Protein AF-A0A4R2KTP8-F1 (afdb_monomer_lite)

pLDDT: mean 86.49, std 17.27, range [37.34, 98.75]

InterPro domains:
  IPR011990 Tetratricopeptide-like helical domain superfamily [G3DSA:1.25.40.10] (134-251)
  IPR011990 Tetratricopeptide-like helical domain superfamily [SSF48452] (137-232)

Foldseek 3Di:
DLVLQPQDDDPVVPVVPQDDQPDDPPSVVVVCVVLVVSLFQKAKFDLDVVRQVLLLVVQFKKWAWFFLDDPVDTDIAIWIFNHADPVQCWTWIDGDPPRTDTGHVVSVSVRRVVSVSIMITGHNLQADRPRDDLVSQLVSLCVCVVVVNLVSSLNNLVSSCVVPVLDLVSLCSNLVSCVVVVVLVSNLVSLVSSCVNPNELVSLQSNLVSCVVVVVLVSSVVSLVVSCPGPCNVVCVVSSVVSVVSSVVSVVVDDDDDDDPDDPPPDDPDD

Structure (mmCIF, N/CA/C/O backbone):
data_AF-A0A4R2KTP8-F1
#
_entry.id   AF-A0A4R2KTP8-F1
#
loop_
_atom_site.group_PDB
_atom_site.id
_atom_site.type_symbol
_atom_site.label_atom_id
_atom_site.label_alt_id
_atom_site.label_comp_id
_atom_site.label_asym_id
_atom_site.label_entity_id
_atom_site.label_seq_id
_atom_site.pdbx_PDB_ins_code
_atom_site.Cartn_x
_atom_site.Cartn_y
_atom_site.Cartn_z
_atom_site.occupancy
_atom_site.B_iso_or_equiv
_atom_site.auth_seq_id
_atom_site.auth_comp_id
_atom_site.auth_asym_id
_atom_site.auth_atom_id
_atom_site.pdbx_PDB_model_num
ATOM 1 N N . MET A 1 1 ? -13.267 -9.561 11.078 1.00 80.00 1 MET A N 1
ATOM 2 C CA . MET A 1 1 ? -12.337 -8.796 10.219 1.00 80.00 1 MET A CA 1
ATOM 3 C C . MET A 1 1 ? -11.996 -9.534 8.946 1.00 80.00 1 MET A C 1
ATOM 5 O O . MET A 1 1 ? -12.406 -9.046 7.914 1.00 80.00 1 MET A O 1
ATOM 9 N N . LEU A 1 2 ? -11.354 -10.707 8.998 1.00 77.69 2 LEU A N 1
ATOM 10 C CA . LEU A 1 2 ? -11.031 -11.483 7.788 1.00 77.69 2 LEU A CA 1
ATOM 11 C C . LEU A 1 2 ? -12.272 -11.824 6.941 1.00 77.69 2 LEU A C 1
ATOM 13 O O . LEU A 1 2 ? -12.302 -11.525 5.756 1.00 77.69 2 LEU A O 1
ATOM 17 N N . VAL A 1 3 ? -13.346 -12.321 7.569 1.00 77.25 3 VAL A N 1
ATOM 18 C CA . VAL A 1 3 ? -14.634 -12.549 6.879 1.00 77.25 3 VAL A CA 1
ATOM 19 C C . VAL A 1 3 ? -15.208 -11.260 6.285 1.00 77.25 3 VAL A C 1
ATOM 21 O O . VAL A 1 3 ? -15.679 -11.250 5.156 1.00 77.25 3 VAL A O 1
ATOM 24 N N . ALA A 1 4 ? -15.123 -10.147 7.019 1.00 70.19 4 ALA A N 1
ATOM 25 C CA . ALA A 1 4 ? -15.617 -8.852 6.547 1.00 70.19 4 ALA A CA 1
ATOM 26 C C . ALA A 1 4 ? -14.788 -8.290 5.379 1.00 70.19 4 ALA A C 1
ATOM 28 O O . ALA A 1 4 ? -15.317 -7.542 4.569 1.00 70.19 4 ALA A O 1
ATOM 29 N N . SER A 1 5 ? -13.516 -8.679 5.259 1.00 74.31 5 SER A N 1
ATOM 30 C CA . SER A 1 5 ? -12.675 -8.367 4.104 1.00 74.31 5 SER A CA 1
ATOM 31 C C . SER A 1 5 ? -12.715 -9.452 3.023 1.00 74.31 5 SER A C 1
ATOM 33 O O . SER A 1 5 ? -11.846 -9.482 2.153 1.00 74.31 5 SER A O 1
ATOM 35 N N . GLY A 1 6 ? -13.704 -10.351 3.057 1.00 71.69 6 GLY A N 1
ATOM 36 C CA . GLY A 1 6 ? -13.955 -11.344 2.011 1.00 71.69 6 GLY A CA 1
ATOM 37 C C . GLY A 1 6 ? -13.053 -12.579 2.053 1.00 71.69 6 GLY A C 1
ATOM 38 O O . GLY A 1 6 ? -12.877 -13.220 1.023 1.00 71.69 6 GLY A O 1
ATOM 39 N N . VAL A 1 7 ? -12.429 -12.896 3.193 1.00 79.62 7 VAL A N 1
ATOM 40 C CA . VAL A 1 7 ? -11.728 -14.178 3.390 1.00 79.62 7 VAL A CA 1
ATOM 41 C C . VAL A 1 7 ? -12.719 -15.211 3.926 1.00 79.62 7 VAL A C 1
ATOM 43 O O . VAL A 1 7 ? -13.315 -15.005 4.985 1.00 79.62 7 VAL A O 1
ATOM 46 N N . GLU A 1 8 ? -12.854 -16.348 3.248 1.00 74.88 8 GLU A N 1
ATOM 47 C CA . GLU A 1 8 ? -13.588 -17.499 3.778 1.00 74.88 8 GLU A CA 1
ATOM 48 C C . GLU A 1 8 ? -12.736 -18.219 4.829 1.00 74.88 8 GLU A C 1
ATOM 50 O O . GLU A 1 8 ? -11.764 -18.904 4.520 1.00 74.88 8 GLU A O 1
ATOM 55 N N . VAL A 1 9 ? -13.078 -18.028 6.100 1.00 68.94 9 VAL A N 1
ATOM 56 C CA . VAL A 1 9 ? -12.422 -18.679 7.238 1.00 68.94 9 VAL A CA 1
ATOM 57 C C . VAL A 1 9 ? -13.468 -19.082 8.261 1.00 68.94 9 VAL A C 1
ATOM 59 O O . VAL A 1 9 ? -14.367 -18.300 8.568 1.00 68.94 9 VAL A O 1
ATOM 62 N N . ASP A 1 10 ? -13.321 -20.280 8.827 1.00 58.75 10 ASP A N 1
ATOM 63 C CA . ASP A 1 10 ? -14.113 -20.703 9.978 1.00 58.75 10 ASP A CA 1
ATOM 64 C C . ASP A 1 10 ? -13.584 -20.004 11.248 1.00 58.75 10 ASP A C 1
ATOM 66 O O . ASP A 1 10 ? -12.423 -20.217 11.633 1.00 58.75 10 ASP A O 1
ATOM 70 N N . PRO A 1 11 ? -14.401 -19.175 11.928 1.00 55.50 11 PRO A N 1
ATOM 71 C CA . PRO A 1 11 ? -14.010 -18.514 13.170 1.00 55.50 11 PRO A CA 1
ATOM 72 C C . PRO A 1 11 ? -13.515 -19.480 14.260 1.00 55.50 11 PRO A C 1
ATOM 74 O O . PRO A 1 11 ? -12.638 -19.107 15.044 1.00 55.50 11 PRO A O 1
ATOM 77 N N . GLN A 1 12 ? -14.019 -20.721 14.299 1.00 46.12 12 GLN A N 1
ATOM 78 C CA . GLN A 1 12 ? -13.626 -21.726 15.295 1.00 46.12 12 GLN A CA 1
ATOM 79 C C . GLN A 1 12 ? -12.209 -22.274 15.058 1.00 46.12 12 GLN A C 1
ATOM 81 O O . GLN A 1 12 ? -11.532 -22.667 16.008 1.00 46.12 12 GLN A O 1
ATOM 86 N N . VAL A 1 13 ? -11.720 -22.239 13.814 1.00 50.12 13 VAL A N 1
ATOM 87 C CA . VAL A 1 13 ? -10.372 -22.706 13.436 1.00 50.12 13 VAL A CA 1
ATOM 88 C C . VAL A 1 13 ? -9.297 -21.646 13.720 1.00 50.12 13 VAL A C 1
ATOM 90 O O . VAL A 1 13 ? -8.132 -21.983 13.949 1.00 50.12 13 VAL A O 1
ATOM 93 N N . LEU A 1 14 ? -9.678 -20.364 13.749 1.00 50.88 14 LEU A N 1
ATOM 94 C CA . LEU A 1 14 ? -8.771 -19.235 13.994 1.00 50.88 14 LEU A CA 1
ATOM 95 C C . LEU A 1 14 ? -8.537 -18.944 15.486 1.00 50.88 14 LEU A C 1
ATOM 97 O O . LEU A 1 14 ? -7.440 -18.528 15.864 1.00 50.88 14 LEU A O 1
ATOM 101 N N . ALA A 1 15 ? -9.538 -19.187 16.340 1.00 47.34 15 ALA A N 1
ATOM 102 C CA . ALA A 1 15 ? -9.500 -18.860 17.769 1.00 47.34 15 ALA A CA 1
ATOM 103 C C . ALA A 1 15 ? -8.307 -19.457 18.563 1.00 47.34 15 ALA A C 1
ATOM 105 O O . ALA A 1 15 ? -7.766 -18.748 19.415 1.00 47.34 15 ALA A O 1
ATOM 106 N N . PRO A 1 16 ? -7.815 -20.688 18.296 1.00 45.12 16 PRO A N 1
ATOM 107 C CA . PRO A 1 16 ? -6.723 -21.272 19.082 1.00 45.12 16 PRO A CA 1
ATOM 108 C C . PRO A 1 16 ? -5.319 -20.738 18.750 1.00 45.12 16 PRO A C 1
ATOM 110 O O . PRO A 1 16 ? -4.386 -21.016 19.498 1.00 45.12 16 PRO A O 1
ATOM 113 N N . ARG A 1 17 ? -5.126 -20.006 17.639 1.00 43.19 17 ARG A N 1
ATOM 114 C CA . ARG A 1 17 ? -3.778 -19.608 17.165 1.00 43.19 17 ARG A CA 1
ATOM 115 C C . ARG A 1 17 ? -3.349 -18.194 17.563 1.00 43.19 17 ARG A C 1
ATOM 117 O O . ARG A 1 17 ? -2.213 -17.822 17.305 1.00 43.19 17 ARG A O 1
ATOM 124 N N . VAL A 1 18 ? -4.237 -17.418 18.188 1.00 48.47 18 VAL A N 1
ATOM 125 C CA . VAL A 1 18 ? -4.036 -15.979 18.459 1.00 48.47 18 VAL A CA 1
ATOM 126 C C . VAL A 1 18 ? -4.063 -15.659 19.966 1.00 48.47 18 VAL A C 1
ATOM 128 O O . VAL A 1 18 ? -3.966 -14.505 20.367 1.00 48.47 18 VAL A O 1
ATOM 131 N N . TYR A 1 19 ? -4.170 -16.660 20.847 1.00 42.94 19 TYR A N 1
ATOM 132 C CA . TYR A 1 19 ? -4.346 -16.426 22.286 1.00 42.94 19 TYR A CA 1
ATOM 133 C C . TYR A 1 19 ? -3.101 -16.793 23.105 1.00 42.94 19 TYR A C 1
ATOM 135 O O . TYR A 1 19 ? -2.986 -17.898 23.631 1.00 42.94 19 TYR A O 1
ATOM 143 N N . LEU A 1 20 ? -2.173 -15.844 23.262 1.00 47.41 20 LEU A N 1
ATOM 144 C CA . LEU A 1 20 ? -1.122 -15.916 24.286 1.00 47.41 20 LEU A CA 1
ATOM 145 C C . LEU A 1 20 ? -1.136 -14.639 25.150 1.00 47.41 20 LEU A C 1
ATOM 147 O O . LEU A 1 20 ? -0.544 -13.628 24.772 1.00 47.41 20 LEU A O 1
ATOM 151 N N . PRO A 1 21 ? -1.776 -14.675 26.339 1.00 43.53 21 PRO A N 1
ATOM 152 C CA . PRO A 1 21 ? -1.948 -13.512 27.222 1.00 43.53 21 PRO A CA 1
ATOM 153 C C . PRO A 1 21 ? -0.652 -12.905 27.785 1.00 43.53 21 PRO A C 1
ATOM 155 O O . PRO A 1 21 ? -0.683 -11.823 28.365 1.00 43.53 21 PRO A O 1
ATOM 158 N N . ALA A 1 22 ? 0.487 -13.592 27.659 1.00 47.72 22 ALA A N 1
ATOM 159 C CA . ALA A 1 22 ? 1.716 -13.249 28.376 1.00 47.72 22 ALA A CA 1
ATOM 160 C C . ALA A 1 22 ? 2.725 -12.401 27.580 1.00 47.72 22 ALA A C 1
ATOM 162 O O . ALA A 1 22 ? 3.788 -12.083 28.109 1.00 47.72 22 ALA A O 1
ATOM 163 N N . ARG A 1 23 ? 2.443 -12.035 26.322 1.00 53.34 23 ARG A N 1
ATOM 164 C CA . ARG A 1 23 ? 3.436 -11.367 25.466 1.00 53.34 23 ARG A CA 1
ATOM 165 C C . ARG A 1 23 ? 3.001 -9.964 25.061 1.00 53.34 23 ARG A C 1
ATOM 167 O O . ARG A 1 23 ? 2.458 -9.729 23.984 1.00 53.34 23 ARG A O 1
ATOM 174 N N . GLN A 1 24 ? 3.249 -9.019 25.963 1.00 49.94 24 GLN A N 1
ATOM 175 C CA . GLN A 1 24 ? 3.100 -7.590 25.691 1.00 49.94 24 GLN A CA 1
ATOM 176 C C . GLN A 1 24 ? 3.959 -7.225 24.464 1.00 49.94 24 GLN A C 1
ATOM 178 O O . GLN A 1 24 ? 5.159 -7.483 24.446 1.00 49.94 24 GLN A O 1
ATOM 183 N N . GLY A 1 25 ? 3.330 -6.702 23.408 1.00 51.19 25 GLY A N 1
ATOM 184 C CA . GLY A 1 25 ? 3.989 -6.298 22.159 1.00 51.19 25 GLY A CA 1
ATOM 185 C C . GLY A 1 25 ? 4.128 -7.386 21.082 1.00 51.19 25 GLY A C 1
ATOM 186 O O . GLY A 1 25 ? 3.929 -7.070 19.913 1.00 51.19 25 GLY A O 1
ATOM 187 N N . SER A 1 26 ? 4.383 -8.661 21.422 1.00 60.91 26 SER A N 1
ATOM 188 C CA . SER A 1 26 ? 4.572 -9.703 20.384 1.00 60.91 26 SER A CA 1
ATOM 189 C C . SER A 1 26 ? 3.282 -10.063 19.653 1.00 60.91 26 SER A C 1
ATOM 191 O O . SER A 1 26 ? 3.318 -10.430 18.484 1.00 60.91 26 SER A O 1
ATOM 193 N N . LEU A 1 27 ? 2.125 -9.925 20.308 1.00 75.69 27 LEU A N 1
ATOM 194 C CA . LEU A 1 27 ? 0.878 -10.314 19.659 1.00 75.69 27 LEU A CA 1
ATOM 195 C C . LEU A 1 27 ? 0.505 -9.373 18.505 1.00 75.69 27 LEU A C 1
ATOM 197 O O . LEU A 1 27 ? -0.101 -9.822 17.542 1.00 75.69 27 LEU A O 1
ATOM 201 N N . GLN A 1 28 ? 0.894 -8.092 18.548 1.00 82.94 28 GLN A N 1
ATOM 202 C CA . GLN A 1 28 ? 0.621 -7.161 17.444 1.00 82.94 28 GLN A CA 1
ATOM 203 C C . GLN A 1 28 ? 1.380 -7.566 16.177 1.00 82.94 28 GLN A C 1
ATOM 205 O O . GLN A 1 28 ? 0.792 -7.602 15.099 1.00 82.94 28 GLN A O 1
ATOM 210 N N . SER A 1 29 ? 2.663 -7.919 16.297 1.00 84.19 29 SER A N 1
ATOM 211 C CA . SER A 1 29 ? 3.451 -8.391 15.156 1.00 84.19 29 SER A CA 1
ATOM 212 C C . SER A 1 29 ? 2.974 -9.757 14.655 1.00 84.19 29 SER A C 1
ATOM 214 O O . SER A 1 29 ? 2.904 -9.959 13.445 1.00 84.19 29 SER A O 1
ATOM 216 N N . GLU A 1 30 ? 2.566 -10.660 15.552 1.00 83.38 30 GLU A N 1
ATOM 217 C CA . GLU A 1 30 ? 1.935 -11.938 15.190 1.00 83.38 30 GLU A CA 1
ATOM 218 C C . GLU A 1 30 ? 0.603 -11.725 14.445 1.00 83.38 30 GLU A C 1
ATOM 220 O O . GLU A 1 30 ? 0.364 -12.367 13.425 1.00 83.38 30 GLU A O 1
ATOM 225 N N . LEU A 1 31 ? -0.236 -10.779 14.886 1.00 87.06 31 LEU A N 1
ATOM 226 C CA . LEU A 1 31 ? -1.492 -10.403 14.223 1.00 87.06 31 LEU A CA 1
ATOM 227 C C . LEU A 1 31 ? -1.257 -9.781 12.841 1.00 87.06 31 LEU A C 1
ATOM 229 O O . LEU A 1 31 ? -1.968 -10.109 11.889 1.00 87.06 31 LEU A O 1
ATOM 233 N N . ILE A 1 32 ? -0.255 -8.908 12.713 1.00 89.56 32 ILE A N 1
ATOM 234 C CA . ILE A 1 32 ? 0.167 -8.325 11.431 1.00 89.56 32 ILE A CA 1
ATOM 235 C C . ILE A 1 32 ? 0.623 -9.440 10.482 1.00 89.56 32 ILE A C 1
ATOM 237 O O . ILE A 1 32 ? 0.153 -9.513 9.345 1.00 89.56 32 ILE A O 1
ATOM 241 N N . ALA A 1 33 ? 1.481 -10.349 10.951 1.00 87.31 33 ALA A N 1
ATOM 242 C CA . ALA A 1 33 ? 1.970 -11.473 10.157 1.00 87.31 33 ALA A CA 1
ATOM 243 C C . ALA A 1 33 ? 0.836 -12.429 9.748 1.00 87.31 33 ALA A C 1
ATOM 245 O O . ALA A 1 33 ? 0.733 -12.801 8.579 1.00 87.31 33 ALA A O 1
ATOM 246 N N . ALA A 1 34 ? -0.060 -12.771 10.677 1.00 87.44 34 ALA A N 1
ATOM 247 C CA . ALA A 1 34 ? -1.225 -13.609 10.406 1.00 87.44 34 ALA A CA 1
ATOM 248 C C . ALA A 1 34 ? -2.172 -12.960 9.386 1.00 87.44 34 ALA A C 1
ATOM 250 O O . ALA A 1 34 ? -2.689 -13.641 8.505 1.00 87.44 34 ALA A O 1
ATOM 251 N N . THR A 1 35 ? -2.360 -11.638 9.451 1.00 91.69 35 THR A N 1
ATOM 252 C CA . THR A 1 35 ? -3.174 -10.895 8.475 1.00 91.69 35 THR A CA 1
ATOM 253 C C . THR A 1 35 ? -2.602 -11.029 7.063 1.00 91.69 35 THR A C 1
ATOM 255 O O . THR A 1 35 ? -3.349 -11.326 6.131 1.00 91.69 35 THR A O 1
ATOM 258 N N . ARG A 1 36 ? -1.276 -10.912 6.911 1.00 91.56 36 ARG A N 1
ATOM 259 C CA . ARG A 1 36 ? -0.598 -11.110 5.617 1.00 91.56 36 ARG A CA 1
ATOM 260 C C . ARG A 1 36 ? -0.711 -12.544 5.113 1.00 91.56 36 ARG A C 1
ATOM 262 O O . ARG A 1 36 ? -0.895 -12.745 3.920 1.00 91.56 36 ARG A O 1
ATOM 269 N N . HIS A 1 37 ? -0.647 -13.533 6.007 1.00 88.38 37 HIS A N 1
ATOM 270 C CA . HIS A 1 37 ? -0.833 -14.941 5.642 1.00 88.38 37 HIS A CA 1
ATOM 271 C C . HIS A 1 37 ? -2.226 -15.225 5.054 1.00 88.38 37 HIS A C 1
ATOM 273 O O . HIS A 1 37 ? -2.379 -16.131 4.245 1.00 88.38 37 HIS A O 1
ATOM 279 N N . HIS A 1 38 ? -3.227 -14.419 5.416 1.00 90.88 38 HIS A N 1
ATOM 280 C CA . HIS A 1 38 ? -4.568 -14.459 4.831 1.00 90.88 38 HIS A CA 1
ATOM 281 C C . HIS A 1 38 ? -4.741 -13.521 3.625 1.00 90.88 38 HIS A C 1
ATOM 283 O O . HIS A 1 38 ? -5.865 -13.135 3.307 1.00 90.88 38 HIS A O 1
ATOM 289 N N . GLU A 1 39 ? -3.644 -13.132 2.968 1.00 94.75 39 GLU A N 1
ATOM 290 C CA . GLU A 1 39 ? -3.646 -12.265 1.784 1.00 94.75 39 GLU A CA 1
ATOM 291 C C . GLU A 1 39 ? -4.373 -10.930 2.024 1.00 94.75 39 GLU A C 1
ATOM 293 O O . GLU A 1 39 ? -5.074 -10.395 1.157 1.00 94.75 39 GLU A O 1
ATOM 298 N N . ARG A 1 40 ? -4.270 -10.398 3.244 1.00 96.25 40 ARG A N 1
ATOM 299 C CA . ARG A 1 40 ? -4.809 -9.088 3.617 1.00 96.25 40 ARG A CA 1
ATOM 300 C C . ARG A 1 40 ? -3.685 -8.139 3.988 1.00 96.25 40 ARG A C 1
ATOM 302 O O . ARG A 1 40 ? -2.671 -8.551 4.545 1.00 96.25 40 ARG A O 1
ATOM 309 N N . VAL A 1 41 ? -3.880 -6.862 3.676 1.00 96.62 41 VAL A N 1
ATOM 310 C CA . VAL A 1 41 ? -2.974 -5.779 4.059 1.00 96.62 41 VAL A CA 1
ATOM 311 C C . VAL A 1 41 ? -3.299 -5.389 5.505 1.00 96.62 41 VAL A C 1
ATOM 313 O O . VAL A 1 41 ? -4.382 -4.846 5.749 1.00 96.62 41 VAL A O 1
ATOM 316 N N . PRO A 1 42 ? -2.421 -5.666 6.487 1.00 95.31 42 PRO A N 1
ATOM 317 C CA . PRO A 1 42 ? -2.577 -5.100 7.818 1.00 95.31 42 PRO A CA 1
ATOM 318 C C . PRO A 1 42 ? -2.290 -3.600 7.747 1.00 95.31 42 PRO A C 1
ATOM 320 O O . PRO A 1 42 ? -1.177 -3.200 7.407 1.00 95.31 42 PRO A O 1
ATOM 323 N N . TYR A 1 43 ? -3.281 -2.777 8.076 1.00 96.44 43 TYR A N 1
ATOM 324 C CA . TYR A 1 43 ? -3.135 -1.324 8.081 1.00 96.44 43 TYR A CA 1
ATOM 325 C C . TYR A 1 43 ? -3.431 -0.787 9.481 1.00 96.44 43 TYR A C 1
ATOM 327 O O . TYR A 1 43 ? -4.554 -0.909 9.977 1.00 96.44 43 TYR A O 1
ATOM 335 N N . VAL A 1 44 ? -2.402 -0.257 10.146 1.00 95.75 44 VAL A N 1
ATOM 336 C CA . VAL A 1 44 ? -2.515 0.336 11.485 1.00 95.75 44 VAL A CA 1
ATOM 337 C C . VAL A 1 44 ? -3.087 1.742 11.339 1.00 95.75 44 VAL A C 1
ATOM 339 O O . VAL A 1 44 ? -2.574 2.543 10.564 1.00 95.75 44 VAL A O 1
ATOM 342 N N . LEU A 1 45 ? -4.166 2.026 12.064 1.00 96.94 45 LEU A N 1
ATOM 343 C CA . LEU A 1 45 ? -4.845 3.318 11.996 1.00 96.94 45 LEU A CA 1
ATOM 344 C C . LEU A 1 45 ? -4.077 4.384 12.781 1.00 96.94 45 LEU A C 1
ATOM 346 O O . LEU A 1 45 ? -3.338 4.075 13.722 1.00 96.94 45 LEU A O 1
ATOM 350 N N . ALA A 1 46 ? -4.328 5.649 12.445 1.00 96.50 46 ALA A N 1
ATOM 351 C CA . ALA A 1 46 ? -3.949 6.755 13.313 1.00 96.50 46 ALA A CA 1
ATOM 352 C C . ALA A 1 46 ? -4.558 6.555 14.724 1.00 96.50 46 ALA A C 1
ATOM 354 O O . ALA A 1 46 ? -5.681 6.051 14.847 1.00 96.50 46 ALA A O 1
ATOM 355 N N . PRO A 1 47 ? -3.831 6.908 15.804 1.00 96.44 47 PRO A N 1
ATOM 356 C CA . PRO A 1 47 ? -4.223 6.619 1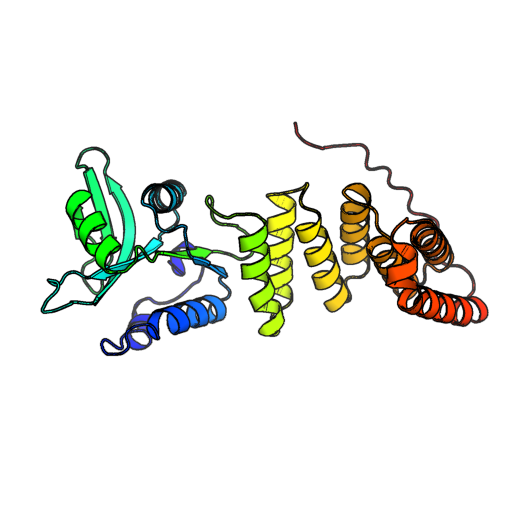7.185 1.00 96.44 47 PRO A CA 1
ATOM 357 C C . PRO A 1 47 ? -5.300 7.588 17.705 1.00 96.44 47 PRO A C 1
ATOM 359 O O . PRO A 1 47 ? -5.157 8.193 18.770 1.00 96.44 47 PRO A O 1
ATOM 362 N N . ASP A 1 48 ? -6.393 7.753 16.964 1.00 95.56 48 ASP A N 1
ATOM 363 C CA . ASP A 1 48 ? -7.485 8.667 17.279 1.00 95.56 48 ASP A CA 1
ATOM 364 C C . ASP A 1 48 ? -8.860 8.049 16.978 1.00 95.56 48 ASP A C 1
ATOM 366 O O . ASP A 1 48 ? -9.027 7.196 16.104 1.00 95.56 48 ASP A O 1
ATOM 370 N N . LEU A 1 49 ? -9.873 8.454 17.751 1.00 96.94 49 LEU A N 1
ATOM 371 C CA . LEU A 1 49 ? -11.210 7.871 17.629 1.00 96.94 49 LEU A CA 1
ATOM 372 C C . LEU A 1 49 ? -11.869 8.219 16.288 1.00 96.94 49 LEU A C 1
ATOM 374 O O . LEU A 1 49 ? -12.695 7.448 15.808 1.00 96.94 49 LEU A O 1
ATOM 378 N N . HIS A 1 50 ? -11.527 9.357 15.686 1.00 97.12 50 HIS A N 1
ATOM 379 C CA . HIS A 1 50 ? -12.143 9.784 14.439 1.00 97.12 50 HIS A CA 1
ATOM 380 C C . HIS A 1 50 ? -11.756 8.848 13.288 1.00 97.12 50 HIS A C 1
ATOM 382 O O . HIS A 1 50 ? -12.651 8.370 12.593 1.00 97.12 50 HIS A O 1
ATOM 388 N N . ALA A 1 51 ? -10.475 8.488 13.157 1.00 97.56 51 ALA A N 1
ATOM 389 C CA . ALA A 1 51 ? -10.007 7.503 12.184 1.00 97.56 51 ALA A CA 1
ATOM 390 C C . ALA A 1 51 ? -10.711 6.147 12.358 1.00 97.56 51 ALA A C 1
ATOM 392 O O . ALA A 1 51 ? -11.225 5.575 11.397 1.00 97.56 51 ALA A O 1
ATOM 393 N N . LEU A 1 52 ? -10.825 5.665 13.600 1.00 98.00 52 LEU A N 1
ATOM 394 C CA . LEU A 1 52 ? -11.556 4.432 13.894 1.00 98.00 52 LEU A CA 1
ATOM 395 C C . LEU A 1 52 ? -13.023 4.523 13.452 1.00 98.00 52 LEU A C 1
ATOM 397 O O . LEU A 1 52 ? -13.526 3.613 12.798 1.00 98.00 52 LEU A O 1
ATOM 401 N N . LEU A 1 53 ? -13.718 5.609 13.797 1.00 97.56 53 LEU A N 1
ATOM 402 C CA . LEU A 1 53 ? -15.132 5.774 13.459 1.00 97.56 53 LEU A CA 1
ATOM 403 C C . LEU A 1 53 ? -15.369 5.933 11.952 1.00 97.56 53 LEU A C 1
ATOM 405 O O . LEU A 1 53 ? -16.405 5.478 11.474 1.00 97.56 53 LEU A O 1
ATOM 409 N N . LEU A 1 54 ? -14.429 6.519 11.202 1.00 97.94 54 LEU A N 1
ATOM 410 C CA . LEU A 1 54 ? -14.500 6.580 9.739 1.00 97.94 54 LEU A CA 1
ATOM 411 C C . LEU A 1 54 ? -14.460 5.181 9.110 1.00 97.94 54 LEU A C 1
ATOM 413 O O . LEU A 1 54 ? -15.260 4.897 8.220 1.00 97.94 54 LEU A O 1
ATOM 417 N N . GLU A 1 55 ? -13.597 4.287 9.602 1.00 98.12 55 GLU A N 1
ATOM 418 C CA . GLU A 1 55 ? -13.569 2.890 9.145 1.00 98.12 55 GLU A CA 1
ATOM 419 C C . GLU A 1 55 ? -14.854 2.143 9.513 1.00 98.12 55 GLU A C 1
ATOM 421 O O . GLU A 1 55 ? -15.434 1.437 8.692 1.00 98.12 55 GLU A O 1
ATOM 426 N N . ILE A 1 56 ? -15.376 2.351 10.722 1.00 97.50 56 ILE A N 1
ATOM 427 C CA . ILE A 1 56 ? -16.654 1.747 11.116 1.00 97.50 56 ILE A CA 1
ATOM 428 C C . ILE A 1 56 ? -17.804 2.259 1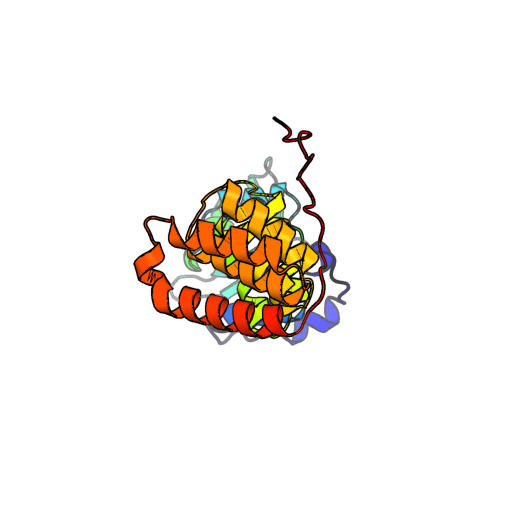0.241 1.00 97.50 56 ILE A C 1
ATOM 430 O O . ILE A 1 56 ? -18.644 1.468 9.811 1.00 97.50 56 ILE A O 1
ATOM 434 N N . ALA A 1 57 ? -17.829 3.556 9.929 1.00 96.31 57 ALA A N 1
ATOM 435 C CA . ALA A 1 57 ? -18.822 4.151 9.040 1.00 96.31 57 ALA A CA 1
ATOM 436 C C . ALA A 1 57 ? -18.703 3.645 7.591 1.00 96.31 57 ALA A C 1
ATOM 438 O O . ALA A 1 57 ? -19.711 3.588 6.890 1.00 96.31 57 ALA A O 1
ATOM 439 N N . SER A 1 58 ? -17.505 3.232 7.154 1.00 95.75 58 SER A N 1
ATOM 440 C CA . SER A 1 58 ? -17.284 2.584 5.852 1.00 95.75 58 SER A CA 1
ATOM 441 C C . SER A 1 58 ? -17.668 1.097 5.836 1.00 95.75 58 SER A C 1
ATOM 443 O O . SER A 1 58 ? -17.590 0.450 4.793 1.00 95.75 58 SER A O 1
ATOM 445 N N . GLY A 1 59 ? -18.107 0.550 6.976 1.00 94.50 59 GLY A N 1
ATOM 446 C CA . GLY A 1 59 ? -18.440 -0.864 7.135 1.00 94.50 59 GLY A CA 1
ATOM 447 C C . GLY A 1 59 ? -17.228 -1.755 7.418 1.00 94.50 59 GLY A C 1
ATOM 448 O O . GLY A 1 59 ? -17.358 -2.979 7.377 1.00 94.50 59 GLY A O 1
ATOM 449 N N . THR A 1 60 ? -16.065 -1.172 7.724 1.00 95.50 60 THR A N 1
ATOM 450 C CA . THR A 1 60 ? -14.807 -1.888 7.970 1.00 95.50 60 THR A CA 1
ATOM 451 C C . THR A 1 60 ? -14.612 -2.142 9.467 1.00 95.50 60 THR A C 1
ATOM 453 O O . THR A 1 60 ? -14.404 -1.200 10.231 1.00 95.50 60 THR A O 1
ATOM 456 N N . PRO A 1 61 ? -14.635 -3.404 9.939 1.00 95.81 61 PRO A N 1
ATOM 457 C CA . PRO A 1 61 ? -14.383 -3.698 11.345 1.00 95.81 61 PRO A CA 1
ATOM 458 C C . PRO A 1 61 ? -12.932 -3.422 11.743 1.00 95.81 61 PRO A C 1
ATOM 460 O O . PRO A 1 61 ? -12.006 -3.770 11.006 1.00 95.81 61 PRO A O 1
ATOM 463 N N . VAL A 1 62 ? -12.738 -2.897 12.953 1.00 96.69 62 VAL A N 1
ATOM 464 C CA . VAL A 1 62 ? -11.430 -2.449 13.453 1.00 96.69 62 VAL A CA 1
ATOM 465 C C . VAL A 1 62 ? -10.995 -3.300 14.643 1.00 96.69 62 VAL A C 1
ATOM 467 O O . VAL A 1 62 ? -11.709 -3.381 15.642 1.00 96.69 62 VAL A O 1
ATOM 470 N N . LEU A 1 63 ? -9.815 -3.919 14.566 1.00 94.81 63 LEU A N 1
ATOM 471 C CA . LEU A 1 63 ? -9.180 -4.576 15.710 1.00 94.81 63 LEU A CA 1
ATOM 472 C C . LEU A 1 63 ? -8.584 -3.502 16.602 1.00 94.81 63 LEU A C 1
ATOM 474 O O . LEU A 1 63 ? -7.840 -2.655 16.117 1.00 94.81 63 LEU A O 1
ATOM 478 N N . VAL A 1 64 ? -8.841 -3.574 17.899 1.00 93.75 64 VAL A N 1
ATOM 479 C CA . VAL A 1 64 ? -8.247 -2.671 18.883 1.00 93.75 64 VAL A CA 1
ATOM 480 C C . VAL A 1 64 ? -7.639 -3.450 20.033 1.00 93.75 64 VAL A C 1
ATOM 482 O O . VAL A 1 64 ? -8.089 -4.547 20.373 1.00 93.75 64 VAL A O 1
ATOM 485 N N . MET A 1 65 ? -6.633 -2.852 20.659 1.00 90.38 65 MET A N 1
ATOM 486 C CA . MET A 1 65 ? -6.080 -3.327 21.920 1.00 90.38 65 MET A CA 1
ATOM 487 C C . MET A 1 65 ? -6.589 -2.433 23.047 1.00 90.38 65 MET A C 1
ATOM 489 O O . MET A 1 65 ? -6.436 -1.220 22.995 1.00 90.38 65 MET A O 1
ATOM 493 N N . GLN A 1 66 ? -7.184 -3.013 24.079 1.00 89.12 66 GLN A N 1
ATOM 494 C CA . GLN A 1 66 ? -7.641 -2.310 25.272 1.00 89.12 66 GLN A CA 1
ATOM 495 C C . GLN A 1 66 ? -6.874 -2.803 26.496 1.00 89.12 66 GLN A C 1
ATOM 497 O O . GLN A 1 66 ? -6.488 -3.969 26.590 1.00 89.12 66 GLN A O 1
ATOM 502 N N . ASN A 1 67 ? -6.695 -1.915 27.469 1.00 88.00 67 ASN A N 1
ATOM 503 C CA . ASN A 1 67 ? -6.354 -2.292 28.832 1.00 88.00 67 ASN A CA 1
ATOM 504 C C . ASN A 1 67 ? -7.579 -2.049 29.720 1.00 88.00 67 ASN A C 1
ATOM 506 O O . ASN A 1 67 ? -7.891 -0.908 30.074 1.00 88.00 67 ASN A O 1
ATOM 510 N N . LEU A 1 68 ? -8.293 -3.130 30.039 1.00 83.38 68 LEU A N 1
ATOM 511 C CA . LEU A 1 68 ? -9.501 -3.109 30.869 1.00 83.38 68 LEU A CA 1
ATOM 512 C C . LEU A 1 68 ? -9.179 -3.017 32.369 1.00 83.38 68 LEU A C 1
ATOM 514 O O . LEU A 1 68 ? -10.054 -2.688 33.169 1.00 83.38 68 LEU A O 1
ATOM 518 N N . GLY A 1 69 ? -7.926 -3.285 32.740 1.00 75.06 69 GLY A N 1
ATOM 519 C CA . GLY A 1 69 ? -7.443 -3.265 34.115 1.00 75.06 69 GLY A CA 1
ATOM 520 C C . GLY A 1 69 ? -7.105 -1.860 34.619 1.00 75.06 69 GLY A C 1
ATOM 521 O O . GLY A 1 69 ? -7.134 -0.865 33.888 1.00 75.06 69 GLY A O 1
ATOM 522 N N . LEU A 1 70 ? -6.771 -1.769 35.905 1.00 69.69 70 LEU A N 1
ATOM 523 C CA . LEU A 1 70 ? -6.247 -0.547 36.523 1.00 69.69 70 LEU A CA 1
ATOM 524 C C . LEU A 1 70 ? -4.723 -0.489 36.355 1.00 69.69 70 LEU A C 1
ATOM 526 O O . LEU A 1 70 ? -4.091 -1.509 36.102 1.00 69.69 70 LEU A O 1
ATOM 530 N N . SER A 1 71 ? -4.109 0.683 36.543 1.00 61.34 71 SER A N 1
ATOM 531 C CA . SER A 1 71 ? -2.659 0.866 36.338 1.00 61.34 71 SER A CA 1
ATOM 532 C C . SER A 1 71 ? -1.778 -0.097 37.152 1.00 61.34 71 SER A C 1
ATOM 534 O O . SER A 1 71 ? -0.669 -0.399 36.731 1.00 61.34 71 SER A O 1
ATOM 536 N N . LEU A 1 72 ? -2.270 -0.598 38.292 1.00 56.31 72 LEU A N 1
ATOM 537 C CA . LEU A 1 72 ? -1.568 -1.550 39.167 1.00 56.31 72 LEU A CA 1
ATOM 538 C C . LEU A 1 72 ? -1.741 -3.023 38.751 1.00 56.31 72 LEU A C 1
ATOM 540 O O . LEU A 1 72 ? -0.933 -3.862 39.134 1.00 56.31 72 LEU A O 1
ATOM 544 N N . LEU A 1 73 ? -2.790 -3.342 37.990 1.00 63.25 73 LEU A N 1
ATOM 545 C CA . LEU A 1 73 ? -3.127 -4.690 37.525 1.00 63.25 73 LEU A CA 1
ATOM 546 C C . LEU A 1 73 ? -3.695 -4.578 36.101 1.00 63.25 73 LEU A C 1
ATOM 548 O O . LEU A 1 73 ? -4.918 -4.527 35.930 1.00 63.25 73 LEU A O 1
ATOM 552 N N . PRO A 1 74 ? -2.828 -4.456 35.078 1.00 68.44 74 PRO A N 1
ATOM 553 C CA . PRO A 1 74 ? -3.276 -4.319 33.700 1.00 68.44 74 PRO A CA 1
ATOM 554 C C . PRO A 1 74 ? -3.978 -5.597 33.227 1.00 68.44 74 PRO A C 1
ATOM 556 O O . PRO A 1 74 ? -3.531 -6.707 33.510 1.00 68.44 74 PRO A O 1
ATOM 559 N N . GLN A 1 75 ? -5.052 -5.433 32.454 1.00 77.94 75 GLN A N 1
ATOM 560 C CA . GLN A 1 75 ? -5.769 -6.529 31.801 1.00 77.94 75 GLN A CA 1
ATOM 561 C C . GLN A 1 75 ? -5.854 -6.233 30.307 1.00 77.94 75 GLN A C 1
ATOM 563 O O . GLN A 1 75 ? -6.738 -5.508 29.847 1.00 77.94 75 GLN A O 1
ATOM 568 N N . TRP A 1 76 ? -4.901 -6.782 29.560 1.00 78.69 76 TRP A N 1
ATOM 569 C CA . TRP A 1 76 ? -4.810 -6.615 28.115 1.00 78.69 76 TRP A CA 1
ATOM 570 C C . TRP A 1 76 ? -5.881 -7.428 27.401 1.00 78.69 76 TRP A C 1
ATOM 572 O O . TRP A 1 76 ? -6.100 -8.599 27.711 1.00 78.69 76 TRP A O 1
ATOM 582 N N . HIS A 1 77 ? -6.548 -6.797 26.444 1.00 82.62 77 HIS A N 1
ATOM 583 C CA . HIS A 1 77 ? -7.707 -7.374 25.793 1.00 82.62 77 HIS A CA 1
ATOM 584 C C . HIS A 1 77 ? -7.814 -6.898 24.347 1.00 82.62 77 HIS A C 1
ATOM 586 O O . HIS A 1 77 ? -7.830 -5.696 24.096 1.00 82.62 77 HIS A O 1
ATOM 592 N N . TYR A 1 78 ? -7.900 -7.829 23.401 1.00 85.81 78 TYR A N 1
ATOM 593 C CA . TYR A 1 78 ? -8.207 -7.501 22.012 1.00 85.81 78 TYR A CA 1
ATOM 594 C C . TYR A 1 78 ? -9.705 -7.611 21.772 1.00 85.81 78 TYR A C 1
ATOM 596 O O . TYR A 1 78 ? -10.338 -8.573 22.204 1.00 85.81 78 TYR A O 1
ATOM 604 N N . ALA A 1 79 ? -10.249 -6.640 21.052 1.00 88.12 79 ALA A N 1
ATOM 605 C CA . ALA A 1 79 ? -11.647 -6.620 20.655 1.00 88.12 79 ALA A CA 1
ATOM 606 C C . ALA A 1 79 ? -11.770 -6.103 19.222 1.00 88.12 79 ALA A C 1
ATOM 608 O O . ALA A 1 79 ? -10.915 -5.356 18.746 1.00 88.12 79 ALA A O 1
ATOM 609 N N . VAL A 1 80 ? -12.839 -6.492 18.533 1.00 92.19 80 VAL A N 1
ATOM 610 C CA . VAL A 1 80 ? -13.160 -5.963 17.204 1.00 92.19 80 VAL A CA 1
ATOM 611 C C . VAL A 1 80 ? -14.330 -5.005 17.337 1.00 92.19 80 VAL A C 1
ATOM 613 O O . VAL A 1 80 ? -15.428 -5.426 17.696 1.00 92.19 80 VAL A O 1
ATOM 616 N N . VAL A 1 81 ? -14.117 -3.730 17.031 1.00 95.06 81 VAL A N 1
ATOM 617 C CA . VAL A 1 81 ? -15.206 -2.765 16.890 1.00 95.06 81 VAL A CA 1
ATOM 618 C C . VAL A 1 81 ? -15.919 -3.042 15.569 1.00 95.06 81 VAL A C 1
ATOM 620 O O . VAL A 1 81 ? -15.282 -3.189 14.526 1.00 95.06 81 VAL A O 1
ATOM 623 N N . VAL A 1 82 ? -17.245 -3.144 15.622 1.00 94.94 82 VAL A N 1
ATOM 624 C CA . VAL A 1 82 ? -18.105 -3.442 14.461 1.00 94.94 82 VAL A CA 1
ATOM 625 C C . VAL A 1 82 ? -19.219 -2.413 14.265 1.00 94.94 82 VAL A C 1
ATOM 627 O O . VAL A 1 82 ? -19.999 -2.538 13.327 1.00 94.94 82 VAL A O 1
ATOM 630 N N . GLY A 1 83 ? -19.332 -1.423 15.151 1.00 94.62 83 GLY A N 1
ATOM 631 C CA . GLY A 1 83 ? -20.376 -0.411 15.071 1.00 94.62 83 GLY A CA 1
ATOM 632 C C . GLY A 1 83 ? -20.211 0.697 16.103 1.00 94.62 83 GLY A C 1
ATOM 633 O O . GLY A 1 83 ? -19.495 0.545 17.095 1.00 94.62 83 GLY A O 1
ATOM 634 N N . TYR A 1 84 ? -20.916 1.797 15.866 1.00 95.12 84 TYR A N 1
ATOM 635 C CA . TYR A 1 84 ? -21.080 2.910 16.793 1.00 95.12 84 TYR A CA 1
ATOM 636 C C . TYR A 1 84 ? -22.556 3.315 16.817 1.00 95.12 84 TYR A C 1
ATOM 638 O O . TYR A 1 84 ? -23.151 3.552 15.767 1.00 95.12 84 TYR A O 1
ATOM 646 N N . ASP A 1 85 ? -23.141 3.360 18.010 1.00 94.19 85 ASP A N 1
ATOM 647 C CA . ASP A 1 85 ? -24.495 3.845 18.250 1.00 94.19 85 ASP A CA 1
ATOM 648 C C . ASP A 1 85 ? -24.418 5.304 18.705 1.00 94.19 85 ASP A C 1
ATOM 650 O O . ASP A 1 85 ? -24.001 5.603 19.828 1.00 94.19 85 ASP A O 1
ATOM 654 N N . SER A 1 86 ? -24.821 6.212 17.817 1.00 91.12 86 SER A N 1
ATOM 655 C CA . SER A 1 86 ? -24.826 7.652 18.076 1.00 91.12 86 SER A CA 1
ATOM 656 C C . SER A 1 86 ? -25.897 8.086 19.076 1.00 91.12 86 SER A C 1
ATOM 658 O O . SER A 1 86 ? -25.733 9.129 19.704 1.00 91.12 86 SER A O 1
ATOM 660 N N . SER A 1 87 ? -26.971 7.308 19.248 1.00 93.38 87 SER A N 1
ATOM 661 C CA . SER A 1 87 ? -28.047 7.622 20.194 1.00 93.38 87 SER A CA 1
ATOM 662 C C . SER A 1 87 ? -27.649 7.290 21.631 1.00 93.38 87 SER A C 1
ATOM 664 O O . SER A 1 87 ? -27.946 8.053 22.548 1.00 93.38 87 SER A O 1
ATOM 666 N N . ALA A 1 88 ? -26.926 6.183 21.814 1.00 93.00 88 ALA A N 1
ATOM 667 C CA . ALA A 1 88 ? -26.457 5.711 23.114 1.00 93.00 88 ALA A CA 1
ATOM 668 C C . ALA A 1 88 ? -25.017 6.147 23.456 1.00 93.00 88 ALA A C 1
ATOM 670 O O . ALA A 1 88 ? -24.528 5.803 24.532 1.00 93.00 88 ALA A O 1
ATOM 671 N N . ASP A 1 89 ? -24.329 6.856 22.549 1.00 95.81 89 ASP A N 1
ATOM 672 C CA . ASP A 1 89 ? -22.900 7.212 22.640 1.00 95.81 89 ASP A CA 1
ATOM 673 C C . ASP A 1 89 ? -22.032 6.000 23.036 1.00 95.81 89 ASP A C 1
ATOM 675 O O . ASP A 1 89 ? -21.280 5.999 24.021 1.00 95.81 89 ASP A O 1
ATOM 679 N N . SER A 1 90 ? -22.195 4.900 22.294 1.00 96.31 90 SER A N 1
ATOM 680 C CA . SER A 1 90 ? -21.567 3.616 22.617 1.00 96.31 90 SER A CA 1
ATOM 681 C C . SER A 1 90 ? -20.990 2.916 21.392 1.00 96.31 90 SER A C 1
ATOM 683 O O . SER A 1 90 ? -21.519 3.004 20.287 1.00 96.31 90 SER A O 1
ATOM 685 N N . LEU A 1 91 ? -19.881 2.207 21.590 1.00 95.69 91 LEU A N 1
ATOM 686 C CA . LEU A 1 91 ? -19.287 1.343 20.581 1.00 95.69 91 LEU A CA 1
ATOM 687 C C . LEU A 1 91 ? -19.824 -0.077 20.747 1.00 95.69 91 LEU A C 1
ATOM 689 O O . LEU A 1 91 ? -19.984 -0.572 21.867 1.00 95.69 91 LEU A O 1
ATOM 693 N N . LEU A 1 92 ? -20.057 -0.739 19.616 1.00 93.69 92 LEU A N 1
ATOM 694 C CA . LEU A 1 92 ? -20.392 -2.154 19.553 1.00 93.69 92 LEU A CA 1
ATOM 695 C C . LEU A 1 92 ? -19.121 -2.954 19.263 1.00 93.69 92 LEU A C 1
ATOM 697 O O . LEU A 1 92 ? -18.508 -2.804 18.203 1.00 93.69 92 LEU A O 1
ATOM 701 N N . LEU A 1 93 ? -18.744 -3.818 20.201 1.00 90.62 93 LEU A N 1
ATOM 702 C CA . LEU A 1 93 ? -17.563 -4.667 20.117 1.00 90.62 93 LEU A CA 1
ATOM 703 C C . LEU A 1 93 ? -17.946 -6.144 20.028 1.00 90.62 93 LEU A C 1
ATOM 705 O O . LEU A 1 93 ? -18.970 -6.576 20.564 1.00 90.62 93 LEU A O 1
ATOM 709 N N . ARG A 1 94 ? -17.070 -6.925 19.396 1.00 84.31 94 ARG A N 1
ATOM 710 C CA . ARG A 1 94 ? -17.054 -8.388 19.470 1.00 84.31 94 ARG A CA 1
ATOM 711 C C . ARG A 1 94 ? -15.781 -8.843 20.166 1.00 84.31 94 ARG A C 1
ATOM 713 O O . ARG A 1 94 ? -14.686 -8.404 19.800 1.00 84.31 94 ARG A O 1
ATOM 720 N N . SER A 1 95 ? -15.937 -9.704 21.167 1.00 67.44 95 SER A N 1
ATOM 721 C CA . SER A 1 95 ? -14.838 -10.200 21.989 1.00 67.44 95 SER A CA 1
ATOM 722 C C . SER A 1 95 ? -15.077 -11.649 22.401 1.00 67.44 95 SER A C 1
ATOM 724 O O . SER A 1 95 ? -16.083 -11.953 23.031 1.00 67.44 95 SER A O 1
ATOM 726 N N . GLY A 1 96 ? -14.145 -12.545 22.064 1.00 64.12 96 GLY A N 1
ATOM 727 C CA . GLY A 1 96 ? -14.224 -13.955 22.451 1.00 64.12 96 GLY A CA 1
ATOM 728 C C . GLY A 1 96 ? -15.575 -14.594 22.103 1.00 64.12 96 GLY A C 1
ATOM 729 O O . GLY A 1 96 ? -15.951 -14.646 20.935 1.00 64.12 96 GLY A O 1
ATOM 730 N N . VAL A 1 97 ? -16.282 -15.078 23.130 1.00 52.38 97 VAL A N 1
ATOM 731 C CA . VAL A 1 97 ? -17.618 -15.701 23.038 1.00 52.38 97 VAL A CA 1
ATOM 732 C C . VAL A 1 97 ? -18.778 -14.704 23.156 1.00 52.38 97 VAL A C 1
ATOM 734 O O . VAL A 1 97 ? -19.917 -15.064 22.869 1.00 52.38 97 VAL A O 1
ATOM 737 N N . ASP A 1 98 ? -18.511 -13.458 23.553 1.00 54.50 98 ASP A N 1
ATOM 738 C CA . ASP A 1 98 ? -19.537 -12.429 23.685 1.00 54.50 98 ASP A CA 1
ATOM 739 C C . ASP A 1 98 ? -19.796 -11.794 22.320 1.00 54.50 98 ASP A C 1
ATOM 741 O O . ASP A 1 98 ? -19.038 -10.956 21.815 1.00 54.50 98 ASP A O 1
ATOM 745 N N . GLU A 1 99 ? -20.901 -12.210 21.700 1.00 59.09 99 GLU A N 1
ATOM 746 C CA . GLU A 1 99 ? -21.251 -11.761 20.361 1.00 59.09 99 GLU A CA 1
ATOM 747 C C . GLU A 1 99 ? -21.463 -10.240 20.301 1.00 59.09 99 GLU A C 1
ATOM 749 O O . GLU A 1 99 ? -21.069 -9.622 19.317 1.00 59.09 99 GLU A O 1
ATOM 754 N N . ARG A 1 100 ? -22.057 -9.600 21.315 1.00 67.94 100 ARG A N 1
ATOM 755 C CA . ARG A 1 100 ? -22.325 -8.151 21.295 1.00 67.94 100 ARG A CA 1
ATOM 756 C C . ARG A 1 100 ? -22.058 -7.510 22.650 1.00 67.94 100 ARG A C 1
ATOM 758 O O . ARG A 1 100 ? -22.928 -7.499 23.516 1.00 67.94 100 ARG A O 1
ATOM 765 N N . LEU A 1 101 ? -20.882 -6.909 22.798 1.00 81.50 101 LEU A N 1
ATOM 766 C CA . LEU A 1 101 ? -20.567 -6.044 23.929 1.00 81.50 101 LEU A CA 1
ATOM 767 C C . LEU A 1 101 ? -20.823 -4.586 23.531 1.00 81.50 101 LEU A C 1
ATOM 769 O O . LEU A 1 101 ? -20.122 -4.046 22.679 1.00 81.50 101 LEU A O 1
ATOM 773 N N . SER A 1 102 ? -21.813 -3.942 24.151 1.00 90.75 102 SER A N 1
ATOM 774 C CA . SER A 1 102 ? -21.975 -2.485 24.075 1.00 90.75 102 SER A CA 1
ATOM 775 C C . SER A 1 102 ? -21.137 -1.827 25.174 1.00 90.75 102 SER A C 1
ATOM 777 O O . SER A 1 102 ? -21.230 -2.197 26.348 1.00 90.75 102 SER A O 1
ATOM 779 N N . MET A 1 103 ? -20.289 -0.869 24.798 1.00 92.38 103 MET A N 1
ATOM 780 C CA . MET A 1 103 ? -19.432 -0.123 25.719 1.00 92.38 103 MET A CA 1
ATOM 781 C C . MET A 1 103 ? -19.587 1.374 25.472 1.00 92.38 103 MET A C 1
ATOM 783 O O . MET A 1 103 ? -19.440 1.825 24.340 1.00 92.38 103 MET A O 1
ATOM 787 N N . SER A 1 104 ? -19.829 2.160 26.525 1.00 96.06 104 SER A N 1
ATOM 788 C CA . SER A 1 104 ? -19.882 3.620 26.387 1.00 96.06 104 SER A CA 1
ATOM 789 C C . SER A 1 104 ? -18.579 4.168 25.804 1.00 96.06 104 SER A C 1
ATOM 791 O O . SER A 1 104 ? -17.484 3.696 26.142 1.00 96.06 104 SER A O 1
ATOM 793 N N . ARG A 1 105 ? -18.690 5.196 24.959 1.00 96.62 105 ARG A N 1
ATOM 794 C CA . ARG A 1 105 ? -17.552 5.841 24.298 1.00 96.62 105 ARG A CA 1
ATOM 795 C C . ARG A 1 105 ? -16.476 6.266 25.295 1.00 96.62 105 ARG A C 1
ATOM 797 O O . ARG A 1 105 ? -15.304 5.950 25.107 1.00 96.62 105 ARG A O 1
ATOM 804 N N . LEU A 1 106 ? -16.876 6.890 26.403 1.00 95.69 106 LEU A N 1
ATOM 805 C CA . LEU A 1 106 ? -15.961 7.320 27.466 1.00 95.69 106 LEU A CA 1
ATOM 806 C C . LEU A 1 106 ? -15.118 6.165 28.029 1.00 95.69 106 LEU A C 1
ATOM 808 O O . LEU A 1 106 ? -13.901 6.291 28.183 1.00 95.69 106 LEU A O 1
ATOM 812 N N . ARG A 1 107 ? -15.745 5.017 28.327 1.00 94.38 107 ARG A N 1
ATOM 813 C CA . ARG A 1 107 ? -15.031 3.841 28.852 1.00 94.38 107 ARG A CA 1
ATOM 814 C C . ARG A 1 107 ? -14.119 3.232 27.788 1.00 94.38 107 ARG A C 1
ATOM 816 O O . ARG A 1 107 ? -12.992 2.843 28.109 1.00 94.38 107 ARG A O 1
ATOM 823 N N . PHE A 1 108 ? -14.593 3.157 26.547 1.00 95.44 108 PHE A N 1
ATOM 824 C CA . PHE A 1 108 ? -13.805 2.664 25.424 1.00 95.44 108 PHE A CA 1
ATOM 825 C C . PHE A 1 108 ? -12.538 3.498 25.235 1.00 95.44 108 PHE A C 1
ATOM 827 O O . PHE A 1 108 ? -11.437 2.956 25.309 1.00 95.44 108 PHE A O 1
ATOM 834 N N . GLU A 1 109 ? -12.671 4.818 25.101 1.00 96.44 109 GLU A N 1
ATOM 835 C CA . GLU A 1 109 ? -11.532 5.713 24.906 1.00 96.44 109 GLU A CA 1
ATOM 836 C C . GLU A 1 109 ? -10.529 5.627 26.061 1.00 96.44 109 GLU A C 1
ATOM 838 O O . GLU A 1 109 ? -9.326 5.558 25.823 1.00 96.44 109 GLU A O 1
ATOM 843 N N . ALA A 1 110 ? -10.998 5.555 27.312 1.00 95.00 110 ALA A N 1
ATOM 844 C CA . ALA A 1 110 ? -10.120 5.453 28.476 1.00 95.00 110 ALA A CA 1
ATOM 845 C C . ALA A 1 110 ? -9.334 4.129 28.535 1.00 95.00 110 ALA A C 1
ATOM 847 O O . ALA A 1 110 ? -8.196 4.095 29.005 1.00 95.00 110 ALA A O 1
ATOM 848 N N . THR A 1 111 ? -9.936 3.012 28.123 1.00 93.25 111 THR A N 1
ATOM 849 C CA . THR A 1 111 ? -9.274 1.689 28.113 1.00 93.25 111 THR A CA 1
ATOM 850 C C . THR A 1 111 ? -8.382 1.501 26.886 1.00 93.25 111 THR A C 1
ATOM 852 O O . THR A 1 111 ? -7.325 0.882 26.989 1.00 93.25 111 THR A O 1
ATOM 855 N N . TRP A 1 112 ? -8.753 2.094 25.751 1.00 94.88 112 TRP A N 1
ATOM 856 C CA . TRP A 1 112 ? -7.960 2.126 24.522 1.00 94.88 112 TRP A CA 1
ATOM 857 C C . TRP A 1 112 ? -6.738 3.049 24.650 1.00 94.88 112 TRP A C 1
ATOM 859 O O . TRP A 1 112 ? -5.630 2.675 24.269 1.00 94.88 112 TRP A O 1
ATOM 869 N N . ALA A 1 113 ? -6.888 4.212 25.297 1.00 95.06 113 ALA A N 1
ATOM 870 C CA . ALA A 1 113 ? -5.781 5.129 25.583 1.00 95.06 113 ALA A CA 1
ATOM 871 C C . ALA A 1 113 ? -4.685 4.489 26.446 1.00 95.06 113 ALA A C 1
ATOM 873 O O . ALA A 1 113 ? -3.501 4.666 26.174 1.00 95.06 113 ALA A O 1
ATOM 874 N N . ARG A 1 114 ? -5.069 3.672 27.438 1.00 91.25 114 ARG A N 1
ATOM 875 C CA . ARG A 1 114 ? -4.128 2.893 28.265 1.00 91.25 114 ARG A CA 1
ATOM 876 C C . ARG A 1 114 ? -3.322 1.853 27.475 1.00 91.25 114 ARG A C 1
ATOM 878 O O . ARG A 1 114 ? -2.320 1.362 27.984 1.00 91.25 114 ARG A O 1
ATOM 885 N N . ALA A 1 115 ? -3.754 1.519 26.263 1.00 88.38 115 ALA A N 1
ATOM 886 C CA . ALA A 1 115 ? -3.081 0.608 25.343 1.00 88.38 115 ALA A CA 1
ATOM 887 C C . ALA A 1 115 ? -2.447 1.335 24.142 1.00 88.38 115 ALA A C 1
ATOM 889 O O . ALA A 1 115 ? -2.236 0.736 23.090 1.00 88.38 115 ALA A O 1
ATOM 890 N N . GLY A 1 116 ? -2.169 2.637 24.279 1.00 91.94 116 GLY A N 1
ATOM 891 C CA . GLY A 1 116 ? -1.522 3.431 23.232 1.00 91.94 116 GLY A CA 1
ATOM 892 C C . GLY A 1 116 ? -2.414 3.715 22.024 1.00 91.94 116 GLY A C 1
ATOM 893 O O . GLY A 1 116 ? -1.901 4.095 20.979 1.00 91.94 116 GLY A O 1
ATOM 894 N N . ARG A 1 117 ? -3.736 3.524 22.157 1.00 96.12 117 ARG A N 1
ATOM 895 C CA . ARG A 1 117 ? -4.719 3.692 21.076 1.00 96.12 117 ARG A CA 1
ATOM 896 C C . ARG A 1 117 ? -4.377 2.883 19.819 1.00 96.12 117 ARG A C 1
ATOM 898 O O . ARG A 1 117 ? -4.637 3.312 18.702 1.00 96.12 117 ARG A O 1
ATOM 905 N N . TRP A 1 118 ? -3.805 1.693 20.000 1.00 95.19 118 TRP A N 1
ATOM 906 C CA . TRP A 1 118 ? -3.486 0.817 18.878 1.00 95.19 118 TRP A CA 1
ATOM 907 C C . TRP A 1 118 ? -4.763 0.270 18.233 1.00 95.19 118 TRP A C 1
ATOM 909 O O . TRP A 1 118 ? -5.631 -0.284 18.923 1.00 95.19 118 TRP A O 1
ATOM 919 N N . ALA A 1 119 ? -4.868 0.427 16.916 1.00 96.19 119 ALA A N 1
ATOM 920 C CA . ALA A 1 119 ? -5.964 -0.075 16.106 1.00 96.19 119 ALA A CA 1
ATOM 921 C C . ALA A 1 119 ? -5.465 -0.509 14.725 1.00 96.19 119 ALA A C 1
ATOM 923 O O . ALA A 1 119 ? -4.528 0.078 14.187 1.00 96.19 119 ALA A O 1
ATOM 924 N N . MET A 1 120 ? -6.091 -1.528 14.144 1.00 96.12 120 MET A N 1
ATOM 925 C CA . MET A 1 120 ? -5.701 -2.076 12.848 1.00 96.12 120 MET A CA 1
ATOM 926 C C . MET A 1 120 ? -6.920 -2.576 12.075 1.00 96.12 120 MET A C 1
ATOM 928 O O . MET A 1 120 ? -7.841 -3.155 12.654 1.00 96.12 120 MET A O 1
ATOM 932 N N . VAL A 1 121 ? -6.889 -2.427 10.754 1.00 96.81 121 VAL A N 1
ATOM 933 C CA . VAL A 1 121 ? -7.815 -3.083 9.823 1.00 96.81 121 VAL A CA 1
ATOM 934 C C . VAL A 1 121 ? -7.087 -4.139 8.988 1.00 96.81 121 VAL A C 1
ATOM 936 O O . VAL A 1 121 ? -5.879 -4.064 8.771 1.00 96.81 121 VAL A O 1
ATOM 939 N N . ALA A 1 122 ? -7.828 -5.147 8.529 1.00 96.38 122 ALA A N 1
ATOM 940 C CA . ALA A 1 122 ? -7.333 -6.187 7.630 1.00 96.38 122 ALA A CA 1
ATOM 941 C C . ALA A 1 122 ? -7.917 -5.943 6.236 1.00 96.38 122 ALA A C 1
ATOM 943 O O . ALA A 1 122 ? -8.964 -6.500 5.896 1.00 96.38 122 ALA A O 1
ATOM 944 N N . ALA A 1 123 ? -7.272 -5.072 5.464 1.00 96.56 123 ALA A N 1
ATOM 945 C CA . ALA A 1 123 ? -7.791 -4.592 4.191 1.00 96.56 123 ALA A CA 1
ATOM 946 C C . ALA A 1 123 ? -7.561 -5.594 3.054 1.00 96.56 123 ALA A C 1
ATOM 948 O O . ALA A 1 123 ? -6.579 -6.340 3.042 1.00 96.56 123 ALA A O 1
ATOM 949 N N . SER A 1 124 ? -8.468 -5.606 2.078 1.00 96.38 124 SER A N 1
ATOM 950 C CA . SER A 1 124 ? -8.202 -6.273 0.802 1.00 96.38 124 SER A CA 1
ATOM 951 C C . SER A 1 124 ? -7.092 -5.513 0.066 1.00 96.38 124 SER A C 1
ATOM 953 O O . SER A 1 124 ? -7.158 -4.286 0.027 1.00 96.38 124 SER A O 1
ATOM 955 N N . PRO A 1 125 ? -6.117 -6.184 -0.574 1.00 97.06 125 PRO A N 1
ATOM 956 C CA . PRO A 1 125 ? -5.113 -5.506 -1.396 1.00 97.06 125 PRO A CA 1
ATOM 957 C C . PRO A 1 125 ? -5.725 -4.642 -2.506 1.00 97.06 125 PRO A C 1
ATOM 959 O O . PRO A 1 125 ? -5.107 -3.694 -2.953 1.00 97.06 125 PRO A O 1
ATOM 962 N N . SER A 1 126 ? -6.954 -4.922 -2.941 1.00 97.25 126 SER A N 1
ATOM 963 C CA . SER A 1 126 ? -7.629 -4.131 -3.977 1.00 97.25 126 SER A CA 1
ATOM 964 C C . SER A 1 126 ? -8.440 -2.946 -3.439 1.00 97.25 126 SER A C 1
ATOM 966 O O . SER A 1 126 ? -9.046 -2.230 -4.231 1.00 97.25 126 SER A O 1
ATOM 968 N N . LEU A 1 127 ? -8.501 -2.748 -2.117 1.00 96.25 127 LEU A N 1
ATOM 969 C CA . LEU A 1 127 ? -9.337 -1.721 -1.497 1.00 96.25 127 LEU A CA 1
ATOM 970 C C . LEU A 1 127 ? -8.614 -1.077 -0.301 1.00 96.25 127 LEU A C 1
ATOM 972 O O . LEU A 1 127 ? -8.652 -1.636 0.800 1.00 96.25 127 LEU A O 1
ATOM 976 N N . PRO A 1 128 ? -7.975 0.092 -0.496 1.00 97.50 128 PRO A N 1
ATOM 977 C CA . PRO A 1 128 ? -7.355 0.839 0.585 1.00 97.50 128 PRO A CA 1
ATOM 978 C C . PRO A 1 128 ? -8.410 1.248 1.628 1.00 97.50 128 PRO A C 1
ATOM 980 O O . PRO A 1 128 ? -9.515 1.640 1.235 1.00 97.50 128 PRO A O 1
ATOM 983 N N . PRO A 1 129 ? -8.093 1.191 2.937 1.00 97.25 129 PRO A N 1
ATOM 984 C CA . PRO A 1 129 ? -8.943 1.743 3.990 1.00 97.25 129 PRO A CA 1
ATOM 985 C C . PRO A 1 129 ? -9.322 3.199 3.715 1.00 97.25 129 PRO A C 1
ATOM 987 O O . PRO A 1 129 ? -8.549 3.946 3.108 1.00 97.25 129 PRO A O 1
ATOM 990 N N . VAL A 1 130 ? -10.493 3.640 4.182 1.00 97.19 130 VAL A N 1
ATOM 991 C CA . VAL A 1 130 ? -10.957 5.015 3.909 1.00 97.19 130 VAL A CA 1
ATOM 992 C C . VAL A 1 130 ? -10.072 6.075 4.564 1.00 97.19 130 VAL A C 1
ATOM 994 O O . VAL A 1 130 ? -10.001 7.199 4.069 1.00 97.19 130 VAL A O 1
ATOM 997 N N . THR A 1 131 ? -9.376 5.701 5.637 1.00 96.94 131 THR A N 1
ATOM 998 C CA . THR A 1 131 ? -8.402 6.525 6.362 1.00 96.94 131 THR A CA 1
ATOM 999 C C . THR A 1 131 ? -6.970 6.377 5.854 1.00 96.94 131 THR A C 1
ATOM 1001 O O . THR A 1 131 ? -6.067 7.007 6.404 1.00 96.94 131 THR A O 1
ATOM 1004 N N . ALA A 1 132 ? -6.733 5.549 4.832 1.00 97.38 132 ALA A N 1
ATOM 1005 C CA . ALA A 1 132 ? -5.383 5.297 4.362 1.00 97.38 132 ALA A CA 1
ATOM 1006 C C . ALA A 1 132 ? -4.741 6.548 3.747 1.00 97.38 132 ALA A C 1
ATOM 1008 O O . ALA A 1 132 ? -5.386 7.294 3.007 1.00 97.38 132 ALA A O 1
ATOM 1009 N N . GLY A 1 133 ? -3.456 6.753 4.033 1.00 96.62 133 GLY A N 1
ATOM 1010 C CA . GLY A 1 133 ? -2.599 7.692 3.316 1.00 96.62 133 GLY A CA 1
ATOM 1011 C C . GLY A 1 133 ? -1.916 7.007 2.132 1.00 96.62 133 GLY A C 1
ATOM 1012 O O . GLY A 1 133 ? -1.652 5.806 2.171 1.00 96.62 133 GLY A O 1
ATOM 1013 N N . HIS A 1 134 ? -1.597 7.773 1.088 1.00 96.00 134 HIS A N 1
ATOM 1014 C CA . HIS A 1 134 ? -0.948 7.251 -0.120 1.00 96.00 134 HIS A CA 1
ATOM 1015 C C . HIS A 1 134 ? 0.384 6.542 0.186 1.00 96.00 134 HIS A C 1
ATOM 1017 O O . HIS A 1 134 ? 0.563 5.380 -0.177 1.00 96.00 134 HIS A O 1
ATOM 1023 N N . ALA A 1 135 ? 1.288 7.199 0.921 1.00 95.50 135 ALA A N 1
ATOM 1024 C CA . ALA A 1 135 ? 2.590 6.640 1.279 1.00 95.50 135 ALA A CA 1
ATOM 1025 C C . ALA A 1 135 ? 2.469 5.402 2.185 1.00 95.50 135 ALA A C 1
ATOM 1027 O O . ALA A 1 135 ? 3.107 4.383 1.923 1.00 95.50 135 ALA A O 1
ATOM 1028 N N . ASP A 1 136 ? 1.612 5.469 3.206 1.00 95.12 136 ASP A N 1
ATOM 1029 C CA . ASP A 1 136 ? 1.411 4.371 4.156 1.00 95.12 136 ASP A CA 1
ATOM 1030 C C . ASP A 1 136 ? 0.806 3.137 3.481 1.00 95.12 136 ASP A C 1
ATOM 1032 O O . ASP A 1 136 ? 1.180 2.008 3.797 1.00 95.12 136 ASP A O 1
ATOM 1036 N N . TRP A 1 137 ? -0.100 3.327 2.517 1.00 97.62 137 TRP A N 1
ATOM 1037 C CA . TRP A 1 137 ? -0.678 2.223 1.755 1.00 97.62 137 TRP A CA 1
ATOM 1038 C C . TRP A 1 137 ? 0.345 1.547 0.839 1.00 97.62 137 TRP A C 1
ATOM 1040 O O . TRP A 1 137 ? 0.410 0.318 0.798 1.00 97.62 137 TRP A O 1
ATOM 1050 N N . ILE A 1 138 ? 1.173 2.331 0.138 1.00 96.56 138 ILE A N 1
ATOM 1051 C CA . ILE A 1 138 ? 2.257 1.793 -0.697 1.00 96.56 138 ILE A CA 1
ATOM 1052 C C . ILE A 1 138 ? 3.241 1.000 0.175 1.00 96.56 138 ILE A C 1
ATOM 1054 O O . ILE A 1 138 ? 3.577 -0.134 -0.165 1.00 96.56 138 ILE A O 1
ATOM 1058 N N . LEU A 1 139 ? 3.636 1.545 1.331 1.00 95.12 139 LEU A N 1
ATOM 1059 C CA . LEU A 1 139 ? 4.503 0.854 2.290 1.00 95.12 139 LEU A CA 1
ATOM 1060 C C . LEU A 1 139 ? 3.858 -0.430 2.838 1.00 95.12 139 LEU A C 1
ATOM 1062 O O . LEU A 1 139 ? 4.523 -1.450 3.006 1.00 95.12 139 LEU A O 1
ATOM 1066 N N . ALA A 1 140 ? 2.552 -0.414 3.110 1.00 93.69 140 ALA A N 1
ATOM 1067 C CA . ALA A 1 140 ? 1.843 -1.607 3.560 1.00 93.69 140 ALA A CA 1
ATOM 1068 C C . ALA A 1 140 ? 1.789 -2.692 2.464 1.00 93.69 140 ALA A C 1
ATOM 1070 O O . ALA A 1 140 ? 1.878 -3.882 2.779 1.00 93.69 140 ALA A O 1
ATOM 1071 N N . GLY A 1 141 ? 1.682 -2.286 1.193 1.00 94.50 141 GLY A N 1
ATOM 1072 C CA . GLY A 1 141 ? 1.720 -3.167 0.024 1.00 94.50 141 GLY A CA 1
ATOM 1073 C C . GLY A 1 141 ? 3.097 -3.780 -0.250 1.00 94.50 141 GLY A C 1
ATOM 1074 O O . GLY A 1 141 ? 3.167 -4.965 -0.577 1.00 94.50 141 GLY A O 1
ATOM 1075 N N . SER A 1 142 ? 4.189 -3.031 -0.047 1.00 94.12 142 SER A N 1
ATOM 1076 C CA . SER A 1 142 ? 5.557 -3.508 -0.328 1.00 94.12 142 SER A CA 1
ATOM 1077 C C . SER A 1 142 ? 5.971 -4.704 0.526 1.00 94.12 142 SER A C 1
ATOM 1079 O O . SER A 1 142 ? 6.770 -5.534 0.099 1.00 94.12 142 SER A O 1
ATOM 1081 N N . ALA A 1 143 ? 5.360 -4.873 1.701 1.00 91.88 143 ALA A N 1
ATOM 1082 C CA . ALA A 1 143 ? 5.564 -6.055 2.533 1.00 91.88 143 ALA A CA 1
ATOM 1083 C C . ALA A 1 143 ? 5.206 -7.371 1.813 1.00 91.88 143 ALA A C 1
ATOM 1085 O O . ALA A 1 143 ? 5.717 -8.425 2.185 1.00 91.88 143 ALA A O 1
ATOM 1086 N N . PHE A 1 144 ? 4.340 -7.347 0.793 1.00 94.12 144 PHE A N 1
ATOM 1087 C CA . PHE A 1 144 ? 4.061 -8.538 -0.011 1.00 94.12 144 PHE A CA 1
ATOM 1088 C C . PHE A 1 144 ? 5.190 -8.889 -0.982 1.00 94.12 144 PHE A C 1
ATOM 1090 O O . PHE A 1 144 ? 5.361 -10.067 -1.287 1.00 94.12 144 PHE A O 1
ATOM 1097 N N . GLU A 1 145 ? 5.996 -7.921 -1.422 1.00 91.19 145 GLU A N 1
ATOM 1098 C CA . GLU A 1 145 ? 7.188 -8.193 -2.234 1.00 91.19 145 GLU A CA 1
ATOM 1099 C C . GLU A 1 145 ? 8.227 -8.963 -1.414 1.00 91.19 145 GLU A C 1
ATOM 1101 O O . GLU A 1 145 ? 8.720 -10.000 -1.856 1.00 91.19 145 GLU A O 1
ATOM 1106 N N . GLU A 1 146 ? 8.480 -8.521 -0.177 1.00 88.56 146 GLU A N 1
ATOM 1107 C CA . GLU A 1 146 ? 9.393 -9.186 0.767 1.00 88.56 146 GLU A CA 1
ATOM 1108 C C . GLU A 1 146 ? 8.954 -10.621 1.098 1.00 88.56 146 GLU A C 1
ATOM 1110 O O . GLU A 1 146 ? 9.782 -11.492 1.365 1.00 88.56 146 GLU A O 1
ATOM 1115 N N . LEU A 1 147 ? 7.644 -10.878 1.058 1.00 90.25 147 LEU A N 1
ATOM 1116 C CA . LEU A 1 147 ? 7.049 -12.193 1.292 1.00 90.25 147 LEU A CA 1
ATOM 1117 C C . LEU A 1 147 ? 6.955 -13.064 0.029 1.00 90.25 147 LEU A C 1
ATOM 1119 O O . LEU A 1 147 ? 6.381 -14.152 0.098 1.00 90.25 147 LEU A O 1
ATOM 1123 N N . GLY A 1 148 ? 7.476 -12.609 -1.115 1.00 92.50 148 GLY A N 1
ATOM 1124 C CA . GLY A 1 148 ? 7.411 -13.351 -2.376 1.00 92.50 148 GLY A CA 1
ATOM 1125 C C . GLY A 1 148 ? 5.991 -13.482 -2.940 1.00 92.50 148 GLY A C 1
ATOM 1126 O O . GLY A 1 148 ? 5.687 -14.460 -3.618 1.00 92.50 148 GLY A O 1
ATOM 1127 N N . GLN A 1 149 ? 5.115 -12.514 -2.655 1.00 94.25 149 GLN A N 1
ATOM 1128 C CA . GLN A 1 149 ? 3.715 -12.464 -3.096 1.00 94.25 149 GLN A CA 1
ATOM 1129 C C . GLN A 1 149 ? 3.483 -11.281 -4.061 1.00 94.25 149 GLN A C 1
ATOM 1131 O O . GLN A 1 149 ? 2.700 -10.373 -3.761 1.00 94.25 149 GLN A O 1
ATOM 1136 N N . PRO A 1 150 ? 4.138 -11.265 -5.240 1.00 93.81 150 PRO A N 1
ATOM 1137 C CA . PRO A 1 150 ? 4.155 -10.102 -6.133 1.00 93.81 150 PRO A CA 1
ATOM 1138 C C . PRO A 1 150 ? 2.764 -9.715 -6.655 1.00 93.81 150 PRO A C 1
ATOM 1140 O O . PRO A 1 150 ? 2.466 -8.530 -6.772 1.00 93.81 150 PRO A O 1
ATOM 1143 N N . LEU A 1 151 ? 1.871 -10.689 -6.866 1.00 95.75 151 LEU A N 1
ATOM 1144 C CA . LEU A 1 151 ? 0.490 -10.429 -7.293 1.00 95.75 151 LEU A CA 1
ATOM 1145 C C . LEU A 1 151 ? -0.312 -9.617 -6.261 1.00 95.75 151 LEU A C 1
ATOM 1147 O O . LEU A 1 151 ? -1.190 -8.839 -6.632 1.00 95.75 151 LEU A O 1
ATOM 1151 N N . LEU A 1 152 ? -0.044 -9.789 -4.962 1.00 96.81 152 LEU A N 1
ATOM 1152 C CA . LEU A 1 152 ? -0.720 -9.008 -3.922 1.00 96.81 152 LEU A CA 1
ATOM 1153 C C . LEU A 1 152 ? -0.14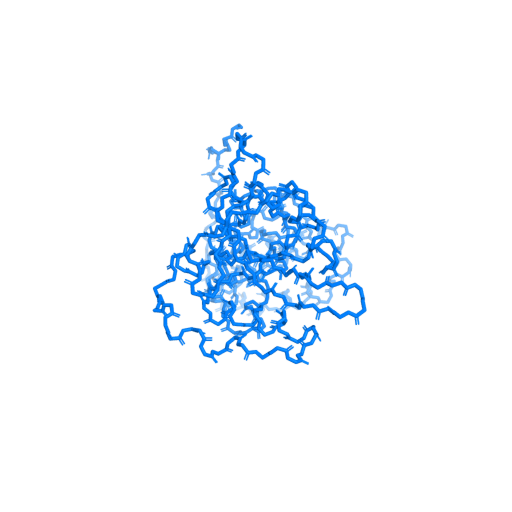8 -7.593 -3.822 1.00 96.81 152 LEU A C 1
ATOM 1155 O O . LEU A 1 152 ? -0.920 -6.650 -3.644 1.00 96.81 152 LEU A O 1
ATOM 1159 N N . ALA A 1 153 ? 1.170 -7.442 -3.988 1.00 97.25 153 ALA A N 1
ATOM 1160 C CA . ALA A 1 153 ? 1.813 -6.134 -4.079 1.00 97.25 153 ALA A CA 1
ATOM 1161 C C . ALA A 1 153 ? 1.268 -5.339 -5.276 1.00 97.25 153 ALA A C 1
ATOM 1163 O O . ALA A 1 153 ? 0.829 -4.202 -5.112 1.00 97.25 153 ALA A O 1
ATOM 1164 N N . GLU A 1 154 ? 1.180 -5.963 -6.458 1.00 98.00 154 GLU A N 1
ATOM 1165 C CA . GLU A 1 154 ? 0.608 -5.323 -7.645 1.00 98.00 154 GLU A CA 1
ATOM 1166 C C . GLU A 1 154 ? -0.833 -4.863 -7.404 1.00 98.00 154 GLU A C 1
ATOM 1168 O O . GLU A 1 154 ? -1.159 -3.718 -7.709 1.00 98.00 154 GLU A O 1
ATOM 1173 N N . ARG A 1 155 ? -1.691 -5.710 -6.811 1.00 98.38 155 ARG A N 1
ATOM 1174 C CA . ARG A 1 155 ? -3.075 -5.326 -6.475 1.00 98.38 155 ARG A CA 1
ATOM 1175 C C . ARG A 1 155 ? -3.117 -4.109 -5.550 1.00 98.38 155 ARG A C 1
ATOM 1177 O O . ARG A 1 155 ? -3.916 -3.208 -5.800 1.00 98.38 155 ARG A O 1
ATOM 1184 N N . ALA A 1 156 ? -2.248 -4.063 -4.536 1.00 98.31 156 ALA A N 1
ATOM 1185 C CA . ALA A 1 156 ? -2.130 -2.923 -3.628 1.00 98.31 156 ALA A CA 1
ATOM 1186 C C . ALA A 1 156 ? -1.729 -1.642 -4.365 1.00 98.31 156 ALA A C 1
ATOM 1188 O O . ALA A 1 156 ? -2.376 -0.607 -4.186 1.00 98.31 156 ALA A O 1
ATOM 1189 N N . TYR A 1 157 ? -0.724 -1.702 -5.240 1.00 98.56 157 TYR A N 1
ATOM 1190 C CA . TYR A 1 157 ? -0.289 -0.536 -6.010 1.00 98.56 157 TYR A CA 1
ATOM 1191 C C . TYR A 1 157 ? -1.304 -0.115 -7.066 1.00 98.56 157 TYR A C 1
ATOM 1193 O O . TYR A 1 157 ? -1.525 1.076 -7.251 1.00 98.56 157 TYR A O 1
ATOM 1201 N N . GLN A 1 158 ? -1.982 -1.059 -7.718 1.00 98.62 158 GLN A N 1
ATOM 1202 C CA . GLN A 1 158 ? -3.067 -0.747 -8.644 1.00 98.62 158 GLN A CA 1
ATOM 1203 C C . GLN A 1 158 ? -4.215 -0.042 -7.917 1.00 98.62 158 GLN A C 1
ATOM 1205 O O . GLN A 1 158 ? -4.761 0.938 -8.413 1.00 98.62 158 GLN A O 1
ATOM 1210 N N . ALA A 1 159 ? -4.570 -0.493 -6.715 1.00 98.56 159 ALA A N 1
ATOM 1211 C CA . ALA A 1 159 ? -5.567 0.203 -5.916 1.00 98.56 159 ALA A CA 1
ATOM 1212 C C . ALA A 1 159 ? -5.085 1.604 -5.491 1.00 98.56 159 ALA A C 1
ATOM 1214 O O . ALA A 1 159 ? -5.878 2.546 -5.455 1.00 98.56 159 ALA A O 1
ATOM 1215 N N . ALA A 1 160 ? -3.779 1.763 -5.247 1.00 98.50 160 ALA A N 1
ATOM 1216 C CA . ALA A 1 160 ? -3.162 3.056 -4.969 1.00 98.50 160 ALA A CA 1
ATOM 1217 C C . ALA A 1 160 ? -3.265 4.015 -6.165 1.00 98.50 160 ALA A C 1
ATOM 1219 O O . ALA A 1 160 ? -3.633 5.170 -5.971 1.00 98.50 160 ALA A O 1
ATOM 1220 N N . THR A 1 161 ? -3.010 3.554 -7.396 1.00 98.50 161 THR A N 1
ATOM 1221 C CA . THR A 1 161 ? -3.110 4.407 -8.596 1.00 98.50 161 THR A CA 1
ATOM 1222 C C . THR A 1 161 ? -4.548 4.800 -8.923 1.00 98.50 161 THR A C 1
ATOM 1224 O O . THR A 1 161 ? -4.774 5.871 -9.480 1.00 98.50 161 THR A O 1
ATOM 1227 N N . LEU A 1 162 ? -5.531 3.979 -8.543 1.00 98.25 162 LEU A N 1
ATOM 1228 C CA . LEU A 1 162 ? -6.947 4.334 -8.655 1.00 98.25 162 LEU A CA 1
ATOM 1229 C C . LEU A 1 162 ? -7.374 5.355 -7.590 1.00 98.25 162 LEU A C 1
ATOM 1231 O O . LEU A 1 162 ? -8.162 6.252 -7.882 1.00 98.25 162 LEU A O 1
ATOM 1235 N N . ARG A 1 163 ? -6.872 5.230 -6.355 1.00 97.94 163 ARG A N 1
ATOM 1236 C CA . ARG A 1 163 ? -7.246 6.107 -5.233 1.00 97.94 163 ARG A CA 1
ATOM 1237 C C . ARG A 1 163 ? -6.513 7.449 -5.250 1.00 97.94 163 ARG A C 1
ATOM 1239 O O . ARG A 1 163 ? -7.110 8.467 -4.907 1.00 97.94 163 ARG A O 1
ATOM 1246 N N . TRP A 1 164 ? -5.242 7.445 -5.637 1.00 98.19 164 TRP A N 1
ATOM 1247 C CA . TRP A 1 164 ? -4.364 8.614 -5.692 1.00 98.19 164 TRP A CA 1
ATOM 1248 C C . TRP A 1 164 ? -3.705 8.708 -7.076 1.00 98.19 164 TRP A C 1
ATOM 1250 O O . TRP A 1 164 ? -2.506 8.466 -7.215 1.00 98.19 164 TRP A O 1
ATOM 1260 N N . PRO A 1 165 ? -4.466 9.071 -8.124 1.00 97.81 165 PRO A N 1
ATOM 1261 C CA . PRO A 1 165 ? -3.989 9.016 -9.509 1.00 97.81 165 PRO A CA 1
ATOM 1262 C C . PRO A 1 165 ? -2.826 9.966 -9.817 1.00 97.81 165 PRO A C 1
ATOM 1264 O O . PRO A 1 165 ? -2.114 9.752 -10.796 1.00 97.81 165 PRO A O 1
ATOM 1267 N N . PHE A 1 166 ? -2.611 10.986 -8.983 1.00 97.50 166 PHE A N 1
ATOM 1268 C CA . PHE A 1 166 ? -1.516 11.950 -9.111 1.00 97.50 166 PHE A CA 1
ATOM 1269 C C . PHE A 1 166 ? -0.288 11.603 -8.253 1.00 97.50 166 PHE A C 1
ATOM 1271 O O . PHE A 1 166 ? 0.685 12.355 -8.250 1.00 97.50 166 PHE A O 1
ATOM 1278 N N . ASP A 1 167 ? -0.300 10.475 -7.535 1.00 97.75 167 ASP A N 1
ATOM 1279 C CA . ASP A 1 167 ? 0.859 10.018 -6.773 1.00 97.75 167 ASP A CA 1
ATOM 1280 C C . ASP A 1 167 ? 1.855 9.288 -7.688 1.00 97.75 167 ASP A C 1
ATOM 1282 O O . ASP A 1 167 ? 1.606 8.188 -8.188 1.00 97.75 167 ASP A O 1
ATOM 1286 N N . VAL A 1 168 ? 3.017 9.904 -7.916 1.00 97.69 168 VAL A N 1
ATOM 1287 C CA . VAL A 1 168 ? 4.056 9.322 -8.778 1.00 97.69 168 VAL A CA 1
ATOM 1288 C C . VAL A 1 168 ? 4.651 8.032 -8.200 1.00 97.69 168 VAL A C 1
ATOM 1290 O O . VAL A 1 168 ? 5.076 7.158 -8.960 1.00 97.69 168 VAL A O 1
ATOM 1293 N N . ILE A 1 169 ? 4.698 7.888 -6.872 1.00 96.81 169 ILE A N 1
ATOM 1294 C CA . ILE A 1 169 ? 5.287 6.721 -6.206 1.00 96.81 169 ILE A CA 1
ATOM 1295 C C . ILE A 1 169 ? 4.397 5.496 -6.440 1.00 96.81 169 ILE A C 1
ATOM 1297 O O . ILE A 1 169 ? 4.928 4.435 -6.757 1.00 96.81 169 ILE A O 1
ATOM 1301 N N . ALA A 1 170 ? 3.071 5.646 -6.402 1.00 97.75 170 ALA A N 1
ATOM 1302 C CA . ALA A 1 170 ? 2.113 4.585 -6.714 1.00 97.75 170 ALA A CA 1
ATOM 1303 C C . ALA A 1 170 ? 2.317 4.035 -8.134 1.00 97.75 170 ALA A C 1
ATOM 1305 O O . ALA A 1 170 ? 2.403 2.822 -8.328 1.00 97.75 170 ALA A O 1
ATOM 1306 N N . TRP A 1 171 ? 2.465 4.918 -9.129 1.00 98.56 171 TRP A N 1
ATOM 1307 C CA . TRP A 1 171 ? 2.716 4.505 -10.513 1.00 98.56 171 TRP A CA 1
ATOM 1308 C C . TRP A 1 171 ? 4.087 3.850 -10.698 1.00 98.56 171 TRP A C 1
ATOM 1310 O O . TRP A 1 171 ? 4.196 2.859 -11.422 1.00 98.56 171 TRP A O 1
ATOM 1320 N N . LYS A 1 172 ? 5.128 4.352 -10.020 1.00 98.12 172 LYS A N 1
ATOM 1321 C CA . LYS A 1 172 ? 6.466 3.733 -10.025 1.00 98.12 172 LYS A CA 1
ATOM 1322 C C . LYS A 1 172 ? 6.451 2.347 -9.372 1.00 98.12 172 LYS A C 1
ATOM 1324 O O . LYS A 1 172 ? 7.028 1.416 -9.925 1.00 98.12 172 LYS A O 1
ATOM 1329 N N . ALA A 1 173 ? 5.765 2.194 -8.241 1.00 97.50 173 ALA A N 1
ATOM 1330 C CA . ALA A 1 173 ? 5.615 0.915 -7.553 1.00 97.50 173 ALA A CA 1
ATOM 1331 C C . ALA A 1 173 ? 4.851 -0.099 -8.420 1.00 97.50 173 ALA A C 1
ATOM 1333 O O . ALA A 1 173 ? 5.317 -1.221 -8.610 1.00 97.50 173 ALA A O 1
ATOM 1334 N N . LEU A 1 174 ? 3.744 0.320 -9.049 1.00 98.62 174 LEU A N 1
ATOM 1335 C CA . LEU A 1 174 ? 2.989 -0.520 -9.982 1.00 98.62 174 LEU A CA 1
ATOM 1336 C C . LEU A 1 174 ? 3.839 -0.957 -11.185 1.00 98.62 174 LEU A C 1
ATOM 1338 O O . LEU A 1 174 ? 3.796 -2.123 -11.576 1.00 98.62 174 LEU A O 1
ATOM 1342 N N . ALA A 1 175 ? 4.627 -0.044 -11.760 1.00 98.50 175 ALA A N 1
ATOM 1343 C CA . ALA A 1 175 ? 5.538 -0.370 -12.852 1.00 98.50 175 ALA A CA 1
ATOM 1344 C C . ALA A 1 175 ? 6.568 -1.431 -12.451 1.00 98.50 175 ALA A C 1
ATOM 1346 O O . ALA A 1 175 ? 6.753 -2.406 -13.178 1.00 98.50 175 ALA A O 1
ATOM 1347 N N . ASN A 1 176 ? 7.205 -1.262 -11.290 1.00 96.88 176 ASN A N 1
ATOM 1348 C CA . ASN A 1 176 ? 8.197 -2.207 -10.781 1.00 96.88 176 ASN A CA 1
ATOM 1349 C C . ASN A 1 176 ? 7.576 -3.583 -10.504 1.00 96.88 176 ASN A C 1
ATOM 1351 O O . ASN A 1 176 ? 8.146 -4.597 -10.902 1.00 96.88 176 ASN A O 1
ATOM 1355 N N . ALA A 1 177 ? 6.391 -3.622 -9.886 1.00 96.94 177 ALA A N 1
ATOM 1356 C CA . ALA A 1 177 ? 5.683 -4.869 -9.608 1.00 96.94 177 ALA A CA 1
ATOM 1357 C C . ALA A 1 177 ? 5.317 -5.628 -10.889 1.00 96.94 177 ALA A C 1
ATOM 1359 O O . ALA A 1 177 ? 5.470 -6.846 -10.948 1.00 96.94 177 ALA A O 1
ATOM 1360 N N . ARG A 1 178 ? 4.869 -4.926 -11.935 1.00 98.12 178 ARG A N 1
ATOM 1361 C CA . ARG A 1 178 ? 4.556 -5.539 -13.237 1.00 98.12 178 ARG A CA 1
ATOM 1362 C C . ARG A 1 178 ? 5.799 -5.991 -13.984 1.00 98.12 178 ARG A C 1
ATOM 1364 O O . ARG A 1 178 ? 5.817 -7.084 -14.538 1.00 98.12 178 ARG A O 1
ATOM 1371 N N . PHE A 1 179 ? 6.861 -5.193 -13.930 1.00 97.12 179 PHE A N 1
ATOM 1372 C CA . PHE A 1 179 ? 8.153 -5.555 -14.501 1.00 97.12 179 PHE A CA 1
ATOM 1373 C C . PHE A 1 179 ? 8.716 -6.836 -13.875 1.00 97.12 179 PHE A C 1
ATOM 1375 O O . PHE A 1 179 ? 9.133 -7.737 -14.595 1.00 97.12 179 PHE A O 1
ATOM 1382 N N . ALA A 1 180 ? 8.670 -6.955 -12.544 1.00 94.12 180 ALA A N 1
ATOM 1383 C CA . ALA A 1 180 ? 9.115 -8.149 -11.821 1.00 94.12 180 ALA A CA 1
ATOM 1384 C C . ALA A 1 180 ? 8.305 -9.414 -12.168 1.00 94.12 180 ALA A C 1
ATOM 1386 O O . ALA A 1 180 ? 8.756 -10.526 -11.903 1.00 94.12 180 ALA A O 1
ATOM 1387 N N . GLN A 1 181 ? 7.123 -9.241 -12.760 1.00 95.06 181 GLN A N 1
ATOM 1388 C CA . GLN A 1 181 ? 6.230 -10.308 -13.206 1.00 95.06 181 GLN A CA 1
ATOM 1389 C C . GLN A 1 181 ? 6.270 -10.533 -14.728 1.00 95.06 181 GLN A C 1
ATOM 1391 O O . GLN A 1 181 ? 5.428 -11.259 -15.248 1.00 95.06 181 GLN A O 1
ATOM 1396 N N . ASP A 1 182 ? 7.222 -9.920 -15.440 1.00 96.00 182 ASP A N 1
ATOM 1397 C CA . ASP A 1 182 ? 7.358 -9.972 -16.906 1.00 96.00 182 ASP A CA 1
ATOM 1398 C C . ASP A 1 182 ? 6.149 -9.393 -17.680 1.00 96.00 182 ASP A C 1
ATOM 1400 O O . ASP A 1 182 ? 6.031 -9.538 -18.899 1.00 96.00 182 ASP A O 1
ATOM 1404 N N . ASP A 1 183 ? 5.263 -8.646 -17.005 1.00 97.75 183 ASP A N 1
ATOM 1405 C CA . ASP A 1 183 ? 4.231 -7.836 -17.660 1.00 97.75 183 ASP A CA 1
ATOM 1406 C C . ASP A 1 183 ? 4.847 -6.531 -18.177 1.00 97.75 183 ASP A C 1
ATOM 1408 O O . ASP A 1 183 ? 4.651 -5.430 -17.648 1.00 97.75 183 ASP A O 1
ATOM 1412 N N . LEU A 1 184 ? 5.623 -6.662 -19.252 1.00 97.94 184 LEU A N 1
ATOM 1413 C CA . LEU A 1 184 ? 6.332 -5.540 -19.857 1.00 97.94 184 LEU A CA 1
ATOM 1414 C C . LEU A 1 184 ? 5.370 -4.464 -20.380 1.00 97.94 184 LEU A C 1
ATOM 1416 O O . LEU A 1 184 ? 5.670 -3.276 -20.298 1.00 97.94 184 LEU A O 1
ATOM 1420 N N . ARG A 1 185 ? 4.197 -4.847 -20.904 1.00 97.50 185 ARG A N 1
ATOM 1421 C CA . ARG A 1 185 ? 3.207 -3.881 -21.419 1.00 97.50 185 ARG A CA 1
ATOM 1422 C C . ARG A 1 185 ? 2.547 -3.095 -20.293 1.00 97.50 185 ARG A C 1
ATOM 1424 O O . ARG A 1 185 ? 2.376 -1.880 -20.402 1.00 97.50 185 ARG A O 1
ATOM 1431 N N . GLY A 1 186 ? 2.178 -3.761 -19.204 1.00 98.06 186 GLY A N 1
ATOM 1432 C CA . GLY A 1 186 ? 1.614 -3.079 -18.051 1.00 98.06 186 GLY A CA 1
ATOM 1433 C C . GLY A 1 186 ? 2.644 -2.221 -17.313 1.00 98.06 186 GLY A C 1
ATOM 1434 O O . GLY A 1 186 ? 2.273 -1.148 -16.824 1.00 98.06 186 GLY A O 1
ATOM 1435 N N . ALA A 1 187 ? 3.916 -2.640 -17.277 1.00 98.69 187 ALA A N 1
ATOM 1436 C CA . ALA A 1 187 ? 5.028 -1.841 -16.758 1.00 98.69 187 ALA A CA 1
ATOM 1437 C C . ALA A 1 187 ? 5.264 -0.580 -17.603 1.00 98.69 187 ALA A C 1
ATOM 1439 O O . ALA A 1 187 ? 5.353 0.519 -17.052 1.00 98.69 187 ALA A O 1
ATOM 1440 N N . GLU A 1 188 ? 5.275 -0.713 -18.935 1.00 98.56 188 GLU A N 1
ATOM 1441 C CA . GLU A 1 188 ? 5.346 0.417 -19.868 1.00 98.56 188 GLU A CA 1
ATOM 1442 C C . GLU A 1 188 ? 4.224 1.424 -19.592 1.00 98.56 188 GLU A C 1
ATOM 1444 O O . GLU A 1 188 ? 4.486 2.615 -19.408 1.00 98.56 188 GLU A O 1
ATOM 1449 N N . SER A 1 189 ? 2.973 0.955 -19.526 1.00 98.38 189 SER A N 1
ATOM 1450 C CA . SER A 1 189 ? 1.823 1.826 -19.274 1.00 98.38 189 SER A CA 1
ATOM 1451 C C . SER A 1 189 ? 1.991 2.611 -17.971 1.00 98.38 189 SER A C 1
ATOM 1453 O O . SER A 1 189 ? 1.791 3.826 -17.957 1.00 98.38 189 SER A O 1
ATOM 1455 N N . ALA A 1 190 ? 2.381 1.941 -16.883 1.00 98.62 190 ALA A N 1
ATOM 1456 C CA . ALA A 1 190 ? 2.569 2.578 -15.583 1.00 98.62 190 ALA A CA 1
ATOM 1457 C C . ALA A 1 190 ? 3.734 3.588 -15.584 1.00 98.62 190 ALA A C 1
ATOM 1459 O O . ALA A 1 190 ? 3.579 4.695 -15.064 1.00 98.62 190 ALA A O 1
ATOM 1460 N N . LEU A 1 191 ? 4.858 3.274 -16.241 1.00 98.75 191 LEU A N 1
ATOM 1461 C CA . LEU A 1 191 ? 5.986 4.202 -16.398 1.00 98.75 191 LEU A CA 1
ATOM 1462 C C . LEU A 1 191 ? 5.601 5.443 -17.196 1.00 98.75 191 LEU A C 1
ATOM 1464 O O . LEU A 1 191 ? 5.951 6.552 -16.802 1.00 98.75 191 LEU A O 1
ATOM 1468 N N . ARG A 1 192 ? 4.830 5.287 -18.278 1.00 98.50 192 ARG A N 1
ATOM 1469 C CA . ARG A 1 192 ? 4.337 6.431 -19.057 1.00 98.50 192 ARG A CA 1
ATOM 1470 C C . ARG A 1 192 ? 3.454 7.356 -18.214 1.00 98.50 192 ARG A C 1
ATOM 1472 O O . ARG A 1 192 ? 3.550 8.570 -18.374 1.00 98.50 192 ARG A O 1
ATOM 1479 N N . PHE A 1 193 ? 2.619 6.819 -17.319 1.00 98.31 193 PHE A N 1
ATOM 1480 C CA . PHE A 1 193 ? 1.876 7.639 -16.349 1.00 98.31 193 PHE A CA 1
ATOM 1481 C C . PHE A 1 193 ? 2.815 8.332 -15.354 1.00 98.31 193 PHE A C 1
ATOM 1483 O O . PHE A 1 193 ? 2.705 9.543 -15.176 1.00 98.31 193 PHE A O 1
ATOM 1490 N N . ALA A 1 194 ? 3.775 7.609 -14.768 1.00 98.38 194 ALA A N 1
ATOM 1491 C CA . ALA A 1 194 ? 4.741 8.188 -13.833 1.00 98.38 194 ALA A CA 1
ATOM 1492 C C . ALA A 1 194 ? 5.552 9.341 -14.458 1.00 98.38 194 ALA A C 1
ATOM 1494 O O . ALA A 1 194 ? 5.709 10.384 -13.829 1.00 98.38 194 ALA A O 1
ATOM 1495 N N . ILE A 1 195 ? 6.009 9.179 -15.706 1.00 98.56 195 ILE A N 1
ATOM 1496 C CA . ILE A 1 195 ? 6.758 10.196 -16.462 1.00 98.56 195 ILE A CA 1
ATOM 1497 C C . ILE A 1 195 ? 5.904 11.440 -16.725 1.00 98.56 195 ILE A C 1
ATOM 1499 O O . ILE A 1 195 ? 6.408 12.552 -16.611 1.00 98.56 195 ILE A O 1
ATOM 1503 N N . ARG A 1 196 ? 4.609 11.280 -17.038 1.00 98.12 196 ARG A N 1
ATOM 1504 C CA . ARG A 1 196 ? 3.706 12.432 -17.220 1.00 98.12 196 ARG A CA 1
ATOM 1505 C C . ARG A 1 196 ? 3.533 13.254 -15.944 1.00 98.12 196 ARG A C 1
ATOM 1507 O O . ARG A 1 196 ? 3.356 14.462 -16.042 1.00 98.12 196 ARG A O 1
ATOM 1514 N N . LEU A 1 197 ? 3.549 12.608 -14.779 1.00 97.88 197 LEU A N 1
ATOM 1515 C CA . LEU A 1 197 ? 3.393 13.283 -13.489 1.00 97.88 197 LEU A CA 1
ATOM 1516 C C . LEU A 1 197 ? 4.688 13.958 -13.032 1.00 97.88 197 LEU A C 1
ATOM 1518 O O . LEU A 1 197 ? 4.660 15.102 -12.588 1.00 97.88 197 LEU A O 1
ATOM 1522 N N . ALA A 1 198 ? 5.812 13.248 -13.122 1.00 97.94 198 ALA A N 1
ATOM 1523 C CA . ALA A 1 198 ? 7.122 13.778 -12.770 1.00 97.94 198 ALA A CA 1
ATOM 1524 C C . ALA A 1 198 ? 8.214 13.088 -13.611 1.00 97.94 198 ALA A C 1
ATOM 1526 O O . ALA A 1 198 ? 8.656 11.986 -13.253 1.00 97.94 198 ALA A O 1
ATOM 1527 N N . PRO A 1 199 ? 8.646 13.705 -14.727 1.00 97.94 199 PRO A N 1
ATOM 1528 C CA . PRO A 1 199 ? 9.712 13.162 -15.559 1.00 97.94 199 PRO A CA 1
ATOM 1529 C C . PRO A 1 199 ? 11.042 13.181 -14.799 1.00 97.94 199 PRO A C 1
ATOM 1531 O O . PRO A 1 199 ? 11.306 14.076 -13.997 1.00 97.94 199 PRO A O 1
ATOM 1534 N N . SER A 1 200 ? 11.870 12.164 -15.026 1.00 97.81 200 SER A N 1
ATOM 1535 C CA . SER A 1 200 ? 13.208 12.068 -14.438 1.00 97.81 200 SER A CA 1
ATOM 1536 C C . SER A 1 200 ? 14.085 11.128 -15.262 1.00 97.81 200 SER A C 1
ATOM 1538 O O . SER A 1 200 ? 13.559 10.248 -15.958 1.00 97.81 200 SER A O 1
ATOM 1540 N N . ALA A 1 201 ? 15.411 11.257 -15.155 1.00 98.12 201 ALA A N 1
ATOM 1541 C CA . ALA A 1 201 ? 16.347 10.388 -15.867 1.00 98.12 201 ALA A CA 1
ATOM 1542 C C . ALA A 1 201 ? 16.083 8.913 -15.549 1.00 98.12 201 ALA A C 1
ATOM 1544 O O . ALA A 1 201 ? 15.996 8.076 -16.447 1.00 98.12 201 ALA A O 1
ATOM 1545 N N . ALA A 1 202 ? 15.877 8.599 -14.267 1.00 96.94 202 ALA A N 1
ATOM 1546 C CA . ALA A 1 202 ? 15.553 7.247 -13.822 1.00 96.94 202 ALA A CA 1
ATOM 1547 C C . ALA A 1 202 ? 14.249 6.708 -14.436 1.00 96.94 202 ALA A C 1
ATOM 1549 O O . ALA A 1 202 ? 14.208 5.555 -14.862 1.00 96.94 202 ALA A O 1
ATOM 1550 N N . ALA A 1 203 ? 13.187 7.518 -14.503 1.00 97.44 203 ALA A N 1
ATOM 1551 C CA . ALA A 1 203 ? 11.899 7.077 -15.036 1.00 97.44 203 ALA A CA 1
ATOM 1552 C C . ALA A 1 203 ? 11.978 6.782 -16.543 1.00 97.44 203 ALA A C 1
ATOM 1554 O O . ALA A 1 203 ? 11.534 5.721 -16.986 1.00 97.44 203 ALA A O 1
ATOM 1555 N N . HIS A 1 204 ? 12.611 7.674 -17.309 1.00 98.56 204 HIS A N 1
ATOM 1556 C CA . HIS A 1 204 ? 12.846 7.473 -18.739 1.00 98.56 204 HIS A CA 1
ATOM 1557 C C . HIS A 1 204 ? 13.766 6.276 -19.011 1.00 98.56 204 HIS A C 1
ATOM 1559 O O . HIS A 1 204 ? 13.472 5.456 -19.878 1.00 98.56 204 HIS A O 1
ATOM 1565 N N . ASN A 1 205 ? 14.829 6.095 -18.223 1.00 98.31 205 ASN A N 1
ATOM 1566 C CA . ASN A 1 205 ? 15.704 4.931 -18.348 1.00 98.31 205 ASN A CA 1
ATOM 1567 C C . ASN A 1 205 ? 14.987 3.609 -18.037 1.00 98.31 205 ASN A C 1
ATOM 1569 O O . ASN A 1 205 ? 15.191 2.614 -18.731 1.00 98.31 205 ASN A O 1
ATOM 1573 N N . ASN A 1 206 ? 14.133 3.584 -17.012 1.00 98.00 206 ASN A N 1
ATOM 1574 C CA . ASN A 1 206 ? 13.329 2.403 -16.708 1.00 98.00 206 ASN A CA 1
ATOM 1575 C C . ASN A 1 206 ? 12.389 2.069 -17.874 1.00 98.00 206 ASN A C 1
ATOM 1577 O O . ASN A 1 206 ? 12.259 0.900 -18.234 1.00 98.00 206 ASN A O 1
ATOM 1581 N N . LEU A 1 207 ? 11.796 3.080 -18.516 1.00 98.56 207 LEU A N 1
ATOM 1582 C CA . LEU A 1 207 ? 10.967 2.883 -19.705 1.00 98.56 207 LEU A CA 1
ATOM 1583 C C . LEU A 1 207 ? 11.788 2.396 -20.908 1.00 98.56 207 LEU A C 1
ATOM 1585 O O . LEU A 1 207 ? 11.360 1.465 -21.588 1.00 98.56 207 LEU A O 1
ATOM 1589 N N . ALA A 1 208 ? 12.986 2.942 -21.131 1.00 98.00 208 ALA A N 1
ATOM 1590 C CA . ALA A 1 208 ? 13.906 2.457 -22.158 1.00 98.00 208 ALA A CA 1
ATOM 1591 C C . ALA A 1 208 ? 14.243 0.970 -21.959 1.00 98.00 208 ALA A C 1
ATOM 1593 O O . ALA A 1 208 ? 14.191 0.194 -22.910 1.00 98.00 208 ALA A O 1
ATOM 1594 N N . ASN A 1 209 ? 14.506 0.547 -20.719 1.00 97.06 209 ASN A N 1
ATOM 1595 C CA . ASN A 1 209 ? 14.756 -0.857 -20.386 1.00 97.06 209 ASN A CA 1
ATOM 1596 C C . ASN A 1 209 ? 13.548 -1.761 -20.667 1.00 97.06 209 ASN A C 1
ATOM 1598 O O . ASN A 1 209 ? 13.711 -2.831 -21.251 1.00 97.06 209 ASN A O 1
ATOM 1602 N N . VAL A 1 210 ? 12.334 -1.334 -20.310 1.00 97.69 210 VAL A N 1
ATOM 1603 C CA . VAL A 1 210 ? 11.110 -2.084 -20.639 1.00 97.69 210 VAL A CA 1
ATOM 1604 C C . VAL A 1 210 ? 10.949 -2.236 -22.155 1.00 97.69 210 VAL A C 1
ATOM 1606 O O . VAL A 1 210 ? 10.741 -3.346 -22.645 1.00 97.69 210 VAL A O 1
ATOM 1609 N N . LEU A 1 211 ? 11.122 -1.146 -22.905 1.00 96.56 211 LEU A N 1
ATOM 1610 C CA . LEU A 1 211 ? 11.022 -1.138 -24.367 1.00 96.56 211 LEU A CA 1
ATOM 1611 C C . LEU A 1 211 ? 12.101 -2.016 -25.021 1.00 96.56 211 LEU A C 1
ATOM 1613 O O . LEU A 1 211 ? 11.818 -2.711 -25.996 1.00 96.56 211 LEU A O 1
ATOM 1617 N N . LEU A 1 212 ? 13.319 -2.045 -24.468 1.00 94.06 212 LEU A N 1
ATOM 1618 C CA . LEU A 1 212 ? 14.389 -2.947 -24.905 1.00 94.06 212 LEU A CA 1
ATOM 1619 C C . LEU A 1 212 ? 13.994 -4.416 -24.774 1.00 94.06 212 LEU A C 1
ATOM 1621 O O . LEU A 1 212 ? 14.242 -5.197 -25.698 1.00 94.06 212 LEU A O 1
ATOM 1625 N N . LEU A 1 213 ? 13.392 -4.799 -23.645 1.00 93.94 213 LEU A N 1
ATOM 1626 C CA . LEU A 1 213 ? 12.943 -6.173 -23.407 1.00 93.94 213 LEU A CA 1
ATOM 1627 C C . LEU A 1 213 ? 11.778 -6.562 -24.321 1.00 93.94 213 LEU A C 1
ATOM 1629 O O . LEU A 1 213 ? 11.738 -7.695 -24.792 1.00 93.94 213 LEU A O 1
ATOM 1633 N N . GLN A 1 214 ? 10.903 -5.612 -24.655 1.00 94.12 214 GLN A N 1
ATOM 1634 C CA . GLN A 1 214 ? 9.845 -5.801 -25.653 1.00 94.12 214 GLN A CA 1
ATOM 1635 C C . GLN A 1 214 ? 10.365 -5.864 -27.104 1.00 94.12 214 GLN A C 1
ATOM 1637 O O . GLN A 1 214 ? 9.598 -6.190 -28.006 1.00 94.12 214 GLN A O 1
ATOM 1642 N N . GLY A 1 215 ? 11.643 -5.545 -27.350 1.00 92.06 215 GLY A N 1
ATOM 1643 C CA . GLY A 1 215 ? 12.243 -5.484 -28.690 1.00 92.06 215 GLY A CA 1
ATOM 1644 C C . GLY A 1 215 ? 12.058 -4.144 -29.414 1.00 92.06 215 GLY A C 1
ATOM 1645 O O . GLY A 1 215 ? 12.534 -3.980 -30.536 1.00 92.06 215 GLY A O 1
ATOM 1646 N N . CYS A 1 216 ? 11.441 -3.155 -28.766 1.00 92.25 216 CYS A N 1
ATOM 1647 C CA . CYS A 1 216 ? 11.137 -1.840 -29.319 1.00 92.25 216 CYS A CA 1
ATOM 1648 C C . CYS A 1 216 ? 12.363 -0.899 -29.313 1.00 92.25 216 CYS A C 1
ATOM 1650 O O . CYS A 1 216 ? 12.350 0.158 -28.677 1.00 92.25 216 CYS A O 1
ATOM 1652 N N . LEU A 1 217 ? 13.435 -1.264 -30.027 1.00 91.94 217 LEU A N 1
ATOM 1653 C CA . LEU A 1 217 ? 14.748 -0.599 -29.936 1.00 91.94 217 LEU A CA 1
ATOM 1654 C C . LEU A 1 217 ? 14.715 0.904 -30.264 1.00 91.94 217 LEU A C 1
ATOM 1656 O O . LEU A 1 217 ? 15.332 1.701 -29.563 1.00 91.94 217 LEU A O 1
ATOM 1660 N N . ALA A 1 218 ? 13.969 1.308 -31.299 1.00 91.50 218 ALA A N 1
ATOM 1661 C CA . ALA A 1 218 ? 13.867 2.717 -31.686 1.00 91.50 218 ALA A CA 1
ATOM 1662 C C . ALA A 1 218 ? 13.195 3.564 -30.593 1.00 91.50 218 ALA A C 1
ATOM 1664 O O . ALA A 1 218 ? 13.686 4.636 -30.249 1.00 91.50 218 ALA A O 1
ATOM 1665 N N . ALA A 1 219 ? 12.104 3.060 -30.008 1.00 93.69 219 ALA A N 1
ATOM 1666 C CA . ALA A 1 219 ? 11.417 3.735 -28.911 1.00 93.69 219 ALA A CA 1
ATOM 1667 C C . ALA A 1 219 ? 12.291 3.780 -27.649 1.00 93.69 219 ALA A C 1
ATOM 1669 O O . ALA A 1 219 ? 12.350 4.808 -26.983 1.00 93.69 219 ALA A O 1
ATOM 1670 N N . ALA A 1 220 ? 13.017 2.698 -27.353 1.00 96.06 220 ALA A N 1
ATOM 1671 C CA . ALA A 1 220 ? 13.953 2.672 -26.236 1.00 96.06 220 ALA A CA 1
ATOM 1672 C C . ALA A 1 220 ? 15.063 3.726 -26.377 1.00 96.06 220 ALA A C 1
ATOM 1674 O O . ALA A 1 220 ? 15.415 4.368 -25.390 1.00 96.06 220 ALA A O 1
ATOM 1675 N N . ASN A 1 221 ? 15.580 3.946 -27.593 1.00 95.38 221 ASN A N 1
ATOM 1676 C CA . ASN A 1 221 ? 16.595 4.973 -27.830 1.00 95.38 221 ASN A CA 1
ATOM 1677 C C . ASN A 1 221 ? 16.045 6.382 -27.576 1.00 95.38 221 ASN A C 1
ATOM 1679 O O . ASN A 1 221 ? 16.713 7.183 -26.934 1.00 95.38 221 ASN A O 1
ATOM 1683 N N . VAL A 1 222 ? 14.812 6.662 -28.017 1.00 96.62 222 VAL A N 1
ATOM 1684 C CA . VAL A 1 222 ? 14.146 7.949 -27.745 1.00 96.62 222 VAL A CA 1
ATOM 1685 C C . VAL A 1 222 ? 14.033 8.202 -26.241 1.00 96.62 222 VAL A C 1
ATOM 1687 O O . VAL A 1 222 ? 14.356 9.289 -25.772 1.00 96.62 222 VAL A O 1
ATOM 1690 N N . GLU A 1 223 ? 13.620 7.201 -25.464 1.00 98.12 223 GLU A N 1
ATOM 1691 C CA . GLU A 1 223 ? 13.507 7.359 -24.010 1.00 98.12 223 GLU A CA 1
ATOM 1692 C C . GLU A 1 223 ? 14.876 7.491 -23.330 1.00 98.12 223 GLU A C 1
ATOM 1694 O O . GLU A 1 223 ? 15.016 8.237 -22.365 1.00 98.12 223 GLU A O 1
ATOM 1699 N N . LEU A 1 224 ? 15.917 6.840 -23.850 1.00 97.75 224 LEU A N 1
ATOM 1700 C CA . LEU A 1 224 ? 17.280 7.026 -23.354 1.00 97.75 224 LEU A CA 1
ATOM 1701 C C . LEU A 1 224 ? 17.812 8.444 -23.635 1.00 97.75 224 LEU A C 1
ATOM 1703 O O . LEU A 1 224 ? 18.502 9.019 -22.791 1.00 97.75 224 LEU A O 1
ATOM 1707 N N . ASP A 1 225 ? 17.464 9.027 -24.783 1.00 97.88 225 ASP A N 1
ATOM 1708 C CA . ASP A 1 225 ? 17.799 10.415 -25.112 1.00 97.88 225 ASP A CA 1
ATOM 1709 C C . ASP A 1 225 ? 17.053 11.398 -24.202 1.00 97.88 225 ASP A C 1
ATOM 1711 O O . ASP A 1 225 ? 17.672 12.319 -23.664 1.00 97.88 225 ASP A O 1
ATOM 1715 N N . HIS A 1 226 ? 15.764 11.156 -23.928 1.00 98.38 226 HIS A N 1
ATOM 1716 C CA . HIS A 1 226 ? 15.032 11.910 -22.908 1.00 98.38 226 HIS A CA 1
ATOM 1717 C C . HIS A 1 226 ? 15.708 11.802 -21.540 1.00 98.38 226 HIS A C 1
ATOM 1719 O O . HIS A 1 226 ? 15.927 12.824 -20.898 1.00 98.38 226 HIS A O 1
ATOM 1725 N N . ALA A 1 227 ? 16.101 10.596 -21.114 1.00 98.25 227 ALA A N 1
ATOM 1726 C CA . ALA A 1 227 ? 16.737 10.381 -19.816 1.00 98.25 227 ALA A CA 1
ATOM 1727 C C . ALA A 1 227 ? 18.024 11.203 -19.639 1.00 98.25 227 ALA A C 1
ATOM 1729 O O . ALA A 1 227 ? 18.283 11.710 -18.552 1.00 98.25 227 ALA A O 1
ATOM 1730 N N . ARG A 1 228 ? 18.822 11.357 -20.701 1.00 98.00 228 ARG A N 1
ATOM 1731 C CA . ARG A 1 228 ? 20.070 12.142 -20.693 1.00 98.00 228 ARG A CA 1
ATOM 1732 C C . ARG A 1 228 ? 19.856 13.646 -20.695 1.00 98.00 228 ARG A C 1
ATOM 1734 O O . ARG A 1 228 ? 20.735 14.374 -20.250 1.00 98.00 228 ARG A O 1
ATOM 1741 N N . ALA A 1 229 ? 18.725 14.094 -21.227 1.00 97.69 229 ALA A N 1
ATOM 1742 C CA . ALA A 1 229 ? 18.355 15.500 -21.251 1.00 97.69 229 ALA A CA 1
ATOM 1743 C C . ALA A 1 229 ? 17.789 15.988 -19.906 1.00 97.69 229 ALA A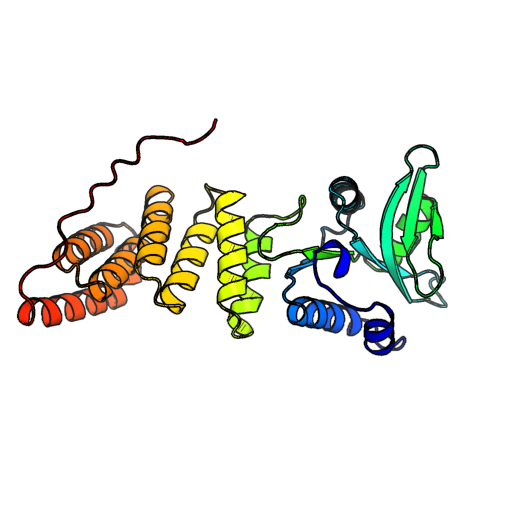 C 1
ATOM 1745 O O . ALA A 1 229 ? 17.509 17.176 -19.772 1.00 97.69 229 ALA A O 1
ATOM 1746 N N . MET A 1 230 ? 17.592 15.097 -18.926 1.00 97.94 230 MET A N 1
ATOM 1747 C CA . MET A 1 230 ? 17.081 15.465 -17.607 1.00 97.94 230 MET A CA 1
ATOM 1748 C C . MET A 1 230 ? 18.157 16.067 -16.712 1.00 97.94 230 MET A C 1
ATOM 1750 O O . MET A 1 230 ? 19.309 15.638 -16.725 1.00 97.94 230 MET A O 1
ATOM 1754 N N . ASP A 1 231 ? 17.748 17.016 -15.871 1.00 97.00 231 ASP A N 1
ATOM 1755 C CA . ASP A 1 231 ? 18.637 17.706 -14.930 1.00 97.00 231 ASP A CA 1
ATOM 1756 C C . ASP A 1 231 ? 19.319 16.737 -13.944 1.00 97.00 231 ASP A C 1
ATOM 1758 O O . ASP A 1 231 ? 20.431 16.985 -13.483 1.00 97.00 231 ASP A O 1
ATOM 1762 N N . ASP A 1 232 ? 18.674 15.606 -13.630 1.00 96.81 232 ASP A N 1
ATOM 1763 C CA . ASP A 1 232 ? 19.189 14.565 -12.736 1.00 96.81 232 ASP A CA 1
ATOM 1764 C C . ASP A 1 232 ? 20.039 13.492 -13.445 1.00 96.81 232 ASP A C 1
ATOM 1766 O O . ASP A 1 232 ? 20.521 12.565 -12.789 1.00 96.81 232 ASP A O 1
ATOM 1770 N N . ALA A 1 233 ? 20.278 13.604 -14.759 1.00 96.69 233 ALA A N 1
ATOM 1771 C CA . ALA A 1 233 ? 20.944 12.571 -15.559 1.00 96.69 233 ALA A CA 1
ATOM 1772 C C . ALA A 1 233 ? 22.336 12.175 -15.042 1.00 96.69 233 ALA A C 1
ATOM 1774 O O . ALA A 1 233 ? 22.695 10.993 -15.075 1.00 96.69 233 ALA A O 1
ATOM 1775 N N . GLU A 1 234 ? 23.115 13.128 -14.522 1.00 96.44 234 GLU A N 1
ATOM 1776 C CA . GLU A 1 234 ? 24.465 12.868 -14.005 1.00 96.44 234 GLU A CA 1
ATOM 1777 C C . GLU A 1 234 ? 24.457 11.832 -12.867 1.00 96.44 234 GLU A C 1
ATOM 1779 O O . GLU A 1 234 ? 25.309 10.934 -12.828 1.00 96.44 234 GLU A O 1
ATOM 1784 N N . GLN A 1 235 ? 23.430 11.876 -12.009 1.00 96.88 235 GLN A N 1
ATOM 1785 C CA . GLN A 1 235 ? 23.255 10.951 -10.884 1.00 96.88 235 GLN A CA 1
ATOM 1786 C C . GLN A 1 235 ? 23.057 9.503 -11.358 1.00 96.88 235 GLN A C 1
ATOM 1788 O O . GLN A 1 235 ? 23.439 8.557 -10.665 1.00 96.88 235 GLN A O 1
ATOM 1793 N N . PHE A 1 236 ? 22.511 9.328 -12.564 1.00 96.31 236 PHE A N 1
ATOM 1794 C CA . PHE A 1 236 ? 22.196 8.030 -13.161 1.00 96.31 236 PHE A CA 1
ATOM 1795 C C . PHE A 1 236 ? 23.152 7.626 -14.290 1.00 96.31 236 PHE A C 1
ATOM 1797 O O . PHE A 1 236 ? 22.948 6.579 -14.902 1.00 96.31 236 PHE A O 1
ATOM 1804 N N . SER A 1 237 ? 24.226 8.384 -14.531 1.00 94.69 237 SER A N 1
ATOM 1805 C CA . SER A 1 237 ? 25.185 8.191 -15.636 1.00 94.69 237 SER A CA 1
ATOM 1806 C C . SER A 1 237 ? 25.626 6.737 -15.855 1.00 94.69 237 SER A C 1
ATOM 1808 O O . SER A 1 237 ? 25.605 6.246 -16.983 1.00 94.69 237 SER A O 1
ATOM 1810 N N . ARG A 1 238 ? 25.958 6.007 -14.780 1.00 96.44 238 ARG A N 1
ATOM 1811 C CA . ARG A 1 238 ? 26.336 4.581 -14.853 1.00 96.44 238 ARG A CA 1
ATOM 1812 C C . ARG A 1 238 ? 25.209 3.687 -15.367 1.00 96.44 238 ARG A C 1
ATOM 1814 O O . ARG A 1 238 ? 25.457 2.796 -16.174 1.00 96.44 238 ARG A O 1
ATOM 1821 N N . VAL A 1 239 ? 23.985 3.913 -14.897 1.00 95.81 239 VAL A N 1
ATOM 1822 C CA . VAL A 1 239 ? 22.817 3.124 -15.306 1.00 95.81 239 VAL A CA 1
ATOM 1823 C C . VAL A 1 239 ? 22.4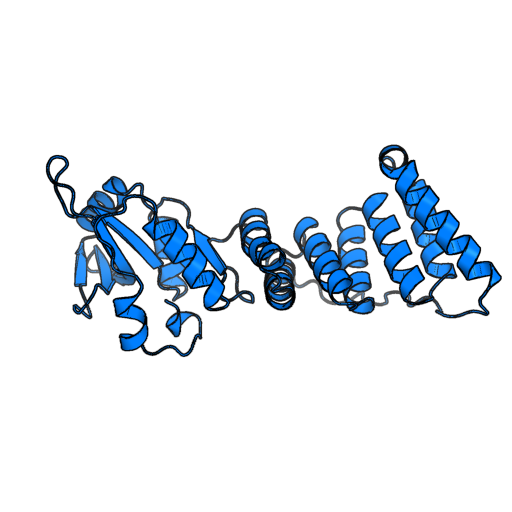50 3.453 -16.753 1.00 95.81 239 VAL A C 1
ATOM 1825 O O . VAL A 1 239 ? 22.260 2.534 -17.544 1.00 95.81 239 VAL A O 1
ATOM 1828 N N . LEU A 1 240 ? 22.459 4.738 -17.127 1.00 97.50 240 LEU A N 1
ATOM 1829 C CA . LEU A 1 240 ? 22.214 5.183 -18.504 1.00 97.50 240 LEU A CA 1
ATOM 1830 C C . LEU A 1 240 ? 23.218 4.564 -19.491 1.00 97.50 240 LEU A C 1
ATOM 1832 O O . LEU A 1 240 ? 22.822 4.070 -20.545 1.00 97.50 240 LEU A O 1
ATOM 1836 N N . ALA A 1 241 ? 24.507 4.531 -19.136 1.00 96.62 241 ALA A N 1
ATOM 1837 C CA . ALA A 1 241 ? 25.549 3.918 -19.961 1.00 96.62 241 ALA A CA 1
ATOM 1838 C C . ALA A 1 241 ? 25.365 2.395 -20.116 1.00 96.62 241 ALA A C 1
ATOM 1840 O O . ALA A 1 241 ? 25.608 1.841 -21.188 1.00 96.62 241 ALA A O 1
ATOM 1841 N N . SER A 1 242 ? 24.899 1.709 -19.068 1.00 96.19 242 SER A N 1
ATOM 1842 C CA . SER A 1 242 ? 24.590 0.274 -19.129 1.00 96.19 242 SER A CA 1
ATOM 1843 C C . SER A 1 242 ? 23.422 -0.017 -20.079 1.00 96.19 242 SER A C 1
ATOM 1845 O O . SER A 1 242 ? 23.500 -0.935 -20.903 1.00 96.19 242 SER A O 1
ATOM 1847 N N . THR A 1 243 ? 22.348 0.773 -19.992 1.00 95.56 243 THR A N 1
ATOM 1848 C CA . THR A 1 243 ? 21.190 0.677 -20.892 1.00 95.56 243 THR A CA 1
ATOM 1849 C C . THR A 1 243 ? 21.600 0.949 -22.339 1.00 95.56 243 THR A C 1
ATOM 1851 O O . THR A 1 243 ? 21.251 0.180 -23.233 1.00 95.56 243 THR A O 1
ATOM 1854 N N . GLU A 1 244 ? 22.420 1.980 -22.574 1.00 95.25 244 GLU A N 1
ATOM 1855 C CA . GLU A 1 244 ? 22.971 2.292 -23.897 1.00 95.25 244 GLU A CA 1
ATOM 1856 C C . GLU A 1 244 ? 23.752 1.123 -24.496 1.00 95.25 244 GLU A C 1
ATOM 1858 O O . GLU A 1 244 ? 23.526 0.747 -25.646 1.00 95.25 244 GLU A O 1
ATOM 1863 N N . SER A 1 245 ? 24.681 0.549 -23.728 1.00 94.62 245 SER A N 1
ATOM 1864 C CA . SER A 1 245 ? 25.502 -0.566 -24.200 1.00 94.62 245 SER A CA 1
ATOM 1865 C C . SER A 1 245 ? 24.635 -1.758 -24.607 1.00 94.62 245 SER A C 1
ATOM 1867 O O . SER A 1 245 ? 24.910 -2.406 -25.615 1.00 94.62 245 SER A O 1
ATOM 1869 N N . THR A 1 246 ? 23.575 -2.026 -23.842 1.00 92.94 246 THR A N 1
ATOM 1870 C CA . THR A 1 246 ? 22.617 -3.104 -24.128 1.00 92.94 246 THR A CA 1
ATOM 1871 C C . THR A 1 246 ? 21.824 -2.818 -25.404 1.00 92.94 246 THR A C 1
ATOM 1873 O O . THR A 1 246 ? 21.633 -3.712 -26.230 1.00 92.94 246 THR A O 1
ATOM 1876 N N . LEU A 1 247 ? 21.395 -1.566 -25.591 1.00 90.75 247 LEU A N 1
ATOM 1877 C CA . LEU A 1 247 ? 20.667 -1.127 -26.780 1.00 90.75 247 LEU A CA 1
ATOM 1878 C C . LEU A 1 247 ? 21.512 -1.262 -28.049 1.00 90.75 247 LEU A C 1
ATOM 1880 O O . LEU A 1 247 ? 21.024 -1.799 -29.043 1.00 90.75 247 LEU A O 1
ATOM 1884 N N . ARG A 1 248 ? 22.782 -0.841 -27.999 1.00 89.69 248 ARG A N 1
ATOM 1885 C CA . ARG A 1 248 ? 23.719 -0.957 -29.128 1.00 89.69 248 ARG A CA 1
ATOM 1886 C C . ARG A 1 248 ? 23.932 -2.414 -29.531 1.00 89.69 248 ARG A C 1
ATOM 1888 O O . ARG A 1 248 ? 23.702 -2.742 -30.691 1.00 89.69 248 ARG A O 1
ATOM 1895 N N . ALA A 1 249 ? 24.240 -3.287 -28.569 1.00 88.69 249 ALA A N 1
ATOM 1896 C CA . ALA A 1 249 ? 24.437 -4.713 -28.833 1.00 88.69 249 ALA A CA 1
ATOM 1897 C C . ALA A 1 249 ? 23.208 -5.357 -29.504 1.00 88.69 249 ALA A C 1
ATOM 1899 O O . ALA A 1 249 ? 23.340 -6.063 -30.494 1.00 88.69 249 ALA A O 1
ATOM 1900 N N . ARG A 1 250 ? 21.990 -5.048 -29.034 1.00 84.75 250 ARG A N 1
ATOM 1901 C CA . ARG A 1 250 ? 20.754 -5.575 -29.644 1.00 84.75 250 ARG A CA 1
ATOM 1902 C C . ARG A 1 250 ? 20.422 -4.975 -31.011 1.00 84.75 250 ARG A C 1
ATOM 1904 O O . ARG A 1 250 ? 19.770 -5.637 -31.813 1.00 84.75 250 ARG A O 1
ATOM 1911 N N . SER A 1 251 ? 20.821 -3.730 -31.271 1.00 77.44 251 SER A N 1
ATOM 1912 C CA . SER A 1 251 ? 20.578 -3.061 -32.558 1.00 77.44 251 SER A CA 1
ATOM 1913 C C . SER A 1 251 ? 21.422 -3.621 -33.701 1.00 77.44 251 SER A C 1
ATOM 1915 O O . SER A 1 251 ? 20.993 -3.575 -34.850 1.00 77.44 251 SER A O 1
ATOM 1917 N N . GLU A 1 252 ? 22.582 -4.196 -33.382 1.00 72.12 252 GLU A N 1
ATOM 1918 C CA . GLU A 1 252 ? 23.438 -4.895 -34.344 1.00 72.12 252 GLU A CA 1
ATOM 1919 C C . GLU A 1 252 ? 22.837 -6.254 -34.758 1.00 72.12 252 GLU A C 1
ATOM 1921 O O . GLU A 1 252 ? 23.062 -6.712 -35.878 1.00 72.12 252 GLU A O 1
ATOM 1926 N N . ASP A 1 253 ? 21.998 -6.841 -33.896 1.00 64.75 253 ASP A N 1
ATOM 1927 C CA . ASP A 1 253 ? 21.426 -8.182 -34.059 1.00 64.75 253 ASP A CA 1
ATOM 1928 C C . ASP A 1 253 ? 20.021 -8.219 -34.707 1.00 64.75 253 ASP A C 1
ATOM 1930 O O . ASP A 1 253 ? 19.572 -9.291 -35.121 1.00 64.75 253 ASP A O 1
ATOM 1934 N N . ALA A 1 254 ? 19.285 -7.099 -34.801 1.00 60.34 254 ALA A N 1
ATOM 1935 C CA . ALA A 1 254 ? 17.839 -7.129 -35.081 1.00 60.34 254 ALA A CA 1
ATOM 1936 C C . ALA A 1 254 ? 17.347 -6.223 -36.230 1.00 60.34 254 ALA A C 1
ATOM 1938 O O . ALA A 1 254 ? 17.587 -5.016 -36.265 1.00 60.34 254 ALA A O 1
ATOM 1939 N N . ALA A 1 255 ? 16.524 -6.804 -37.115 1.00 53.25 255 ALA A N 1
ATOM 1940 C CA . ALA A 1 255 ? 15.663 -6.091 -38.058 1.00 53.25 255 ALA A CA 1
ATOM 1941 C C . ALA A 1 255 ? 14.348 -5.659 -37.371 1.00 53.25 255 ALA A C 1
ATOM 1943 O O . ALA A 1 255 ? 13.611 -6.501 -36.870 1.00 53.25 255 ALA A O 1
ATOM 1944 N N . ALA A 1 256 ? 14.108 -4.343 -37.360 1.00 58.56 256 ALA A N 1
ATOM 1945 C CA . ALA A 1 256 ? 12.894 -3.580 -37.023 1.00 58.56 256 ALA A CA 1
ATOM 1946 C C . ALA A 1 256 ? 11.735 -4.273 -36.266 1.00 58.56 256 ALA A C 1
ATOM 1948 O O . ALA A 1 256 ? 11.077 -5.172 -36.783 1.00 58.56 256 ALA A O 1
ATOM 1949 N N . GLY A 1 257 ? 11.325 -3.691 -35.130 1.00 54.88 257 GLY A N 1
ATOM 1950 C CA . GLY A 1 257 ? 10.020 -4.004 -34.544 1.00 54.88 257 GLY A CA 1
ATOM 1951 C C . GLY A 1 257 ? 9.621 -3.147 -33.346 1.00 54.88 257 GLY A C 1
ATOM 1952 O O . GLY A 1 257 ? 10.069 -3.409 -32.246 1.00 54.88 257 GLY A O 1
ATOM 1953 N N . CYS A 1 258 ? 8.790 -2.133 -33.599 1.00 63.00 258 CYS A N 1
ATOM 1954 C CA . CYS A 1 258 ? 7.690 -1.575 -32.789 1.00 63.00 258 CYS A CA 1
ATOM 1955 C C . CYS A 1 258 ? 7.377 -0.205 -33.403 1.00 63.00 258 CYS A C 1
ATOM 1957 O O . CYS A 1 258 ? 8.062 0.780 -33.126 1.00 63.00 258 CYS A O 1
ATOM 1959 N N . THR A 1 259 ? 6.385 -0.134 -34.292 1.00 51.53 259 THR A N 1
ATOM 1960 C CA . THR A 1 259 ? 5.868 1.153 -34.772 1.00 51.53 259 THR A CA 1
ATOM 1961 C C . THR A 1 259 ? 5.307 1.902 -33.568 1.00 51.53 259 THR A C 1
ATOM 1963 O O . THR A 1 259 ? 4.570 1.314 -32.778 1.00 51.53 259 THR A O 1
ATOM 1966 N N . SER A 1 260 ? 5.691 3.165 -33.403 1.00 44.25 260 SER A N 1
ATOM 1967 C CA . SER A 1 260 ? 5.268 4.036 -32.308 1.00 44.25 260 SER A CA 1
ATOM 1968 C C . SER A 1 260 ? 3.762 3.927 -32.048 1.00 44.25 260 SER A C 1
ATOM 1970 O O . SER A 1 260 ? 2.940 4.418 -32.822 1.00 44.25 260 SER A O 1
ATOM 1972 N N . LEU A 1 261 ? 3.376 3.310 -30.929 1.00 43.22 261 LEU A N 1
ATOM 1973 C CA . LEU A 1 261 ? 2.040 3.502 -30.379 1.00 43.22 261 LEU A CA 1
ATOM 1974 C C . LEU A 1 261 ? 2.000 4.925 -29.817 1.00 43.22 261 LEU A C 1
ATOM 1976 O O . LEU A 1 261 ? 2.339 5.175 -28.663 1.00 43.22 261 LEU A O 1
ATOM 1980 N N . HIS A 1 262 ? 1.640 5.880 -30.675 1.00 40.34 262 HIS A N 1
ATOM 1981 C CA . HIS A 1 262 ? 1.204 7.202 -30.244 1.00 40.34 262 HIS A CA 1
ATOM 1982 C C . HIS A 1 262 ? 0.054 7.036 -29.239 1.00 40.34 262 HIS A C 1
ATOM 1984 O O . HIS A 1 262 ? -0.926 6.356 -29.556 1.00 40.34 262 HIS A O 1
ATOM 1990 N N . PRO A 1 263 ? 0.101 7.667 -28.055 1.00 42.75 263 PRO A N 1
ATOM 1991 C CA . PRO A 1 263 ? -1.048 7.675 -27.172 1.00 42.75 263 PRO A CA 1
ATOM 1992 C C . PRO A 1 263 ? -2.076 8.680 -27.705 1.00 42.75 263 PRO A C 1
ATOM 1994 O O . PRO A 1 263 ? -2.012 9.869 -27.412 1.00 42.75 263 PRO A O 1
ATOM 1997 N N . SER A 1 264 ? -3.057 8.194 -28.464 1.00 39.41 264 SER A N 1
ATOM 1998 C CA . SER A 1 264 ? -4.387 8.805 -28.483 1.00 39.41 264 SER A CA 1
ATOM 1999 C C . SER A 1 264 ? -5.152 8.278 -27.270 1.00 39.41 264 SER A C 1
ATOM 2001 O O . SER A 1 264 ? -5.961 7.362 -27.381 1.00 39.41 264 SER A O 1
ATOM 2003 N N . LEU A 1 265 ? -4.858 8.839 -26.100 1.00 42.16 265 LEU A N 1
ATOM 2004 C CA . LEU A 1 265 ? -5.747 8.792 -24.937 1.00 42.16 265 LEU A CA 1
ATOM 2005 C C . LEU A 1 265 ? -5.920 10.218 -24.413 1.00 42.16 265 LEU A C 1
ATOM 2007 O O . LEU A 1 265 ? -5.594 10.545 -23.277 1.00 42.16 265 LEU A O 1
ATOM 2011 N N . ALA A 1 266 ? -6.416 11.079 -25.297 1.00 39.00 266 ALA A N 1
ATOM 2012 C CA . ALA A 1 266 ? -7.310 12.136 -24.875 1.00 39.00 266 ALA A CA 1
ATOM 2013 C C . ALA A 1 266 ? -8.684 11.476 -24.717 1.00 39.00 266 ALA A C 1
ATOM 2015 O O . ALA A 1 266 ? -9.348 11.255 -25.718 1.00 39.00 266 ALA A O 1
ATOM 2016 N N . GLU A 1 267 ? -9.030 11.052 -23.500 1.00 44.47 267 GLU A N 1
ATOM 2017 C CA . GLU A 1 267 ? -10.391 11.102 -22.944 1.00 44.47 267 GLU A CA 1
ATOM 2018 C C . GLU A 1 267 ? -10.440 10.433 -21.562 1.00 44.47 267 GLU A C 1
ATOM 2020 O O . GLU A 1 267 ? -9.853 9.378 -21.330 1.00 44.47 267 GLU A O 1
ATOM 2025 N N . SER A 1 268 ? -11.192 11.067 -20.661 1.00 38.66 268 SER A N 1
ATOM 2026 C CA . SER A 1 268 ? -11.516 10.677 -19.279 1.00 38.66 268 SER A CA 1
ATOM 2027 C C . SER A 1 268 ? -10.414 10.810 -18.214 1.00 38.66 268 SER A C 1
ATOM 2029 O O . SER A 1 268 ? -9.931 9.844 -17.632 1.00 38.66 268 SER A O 1
ATOM 2031 N N . ILE A 1 269 ? -10.115 12.058 -17.854 1.00 37.34 269 ILE A N 1
ATOM 2032 C CA . ILE A 1 269 ? -9.984 12.396 -16.431 1.00 37.34 269 ILE A CA 1
ATOM 2033 C C . ILE A 1 269 ? -11.408 12.776 -15.990 1.00 37.34 269 ILE A C 1
ATOM 2035 O O . ILE A 1 269 ? -11.978 13.663 -16.626 1.00 37.34 269 ILE A O 1
ATOM 2039 N N . PRO A 1 270 ? -12.040 12.101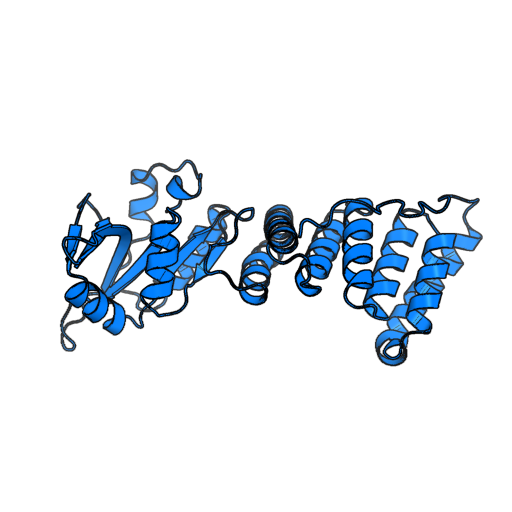 -15.013 1.00 45.81 270 PRO A N 1
ATOM 2040 C CA . PRO A 1 270 ? -13.240 12.640 -14.391 1.00 45.81 270 PRO A CA 1
ATOM 2041 C C . PRO A 1 270 ? -12.843 13.805 -13.477 1.00 45.81 270 PRO A C 1
ATOM 2043 O O . PRO A 1 270 ? -11.865 13.685 -12.736 1.00 45.81 270 PRO A O 1
ATOM 2046 N N . ASP A 1 271 ? -13.592 14.903 -13.592 1.00 41.41 271 ASP A N 1
ATOM 2047 C CA . ASP A 1 271 ? -13.504 16.102 -12.746 1.00 41.41 271 ASP A CA 1
ATOM 2048 C C . ASP A 1 271 ? -13.579 15.793 -11.238 1.00 41.41 271 ASP A C 1
ATOM 2050 O O . ASP A 1 271 ? -14.325 14.860 -10.846 1.00 41.41 271 ASP A O 1
#

Sequence (271 aa):
MLVASGVEVDPQVLAPRVYLPARQGSLQSELIAATRHHERVPYVLAPDLHALLLEIASGTPVLVMQNLGLSLLPQWHYAVVVGYDSSADSLLLRSGVDERLSMSRLRFEATWARAGRWAMVAASPSLPPVTAGHADWILAGSAFEELGQPLLAERAYQAATLRWPFDVIAWKALANARFAQDDLRGAESALRFAIRLAPSAAAHNNLANVLLLQGCLAAANVELDHARAMDDAEQFSRVLASTESTLRARSEDAAAGCTSLHPSLAESIPD

Organism: NCBI:txid1132028

Secondary structure (DSSP, 8-state):
-TTTTT----HHHHGGGS--TT-TTHHHHHHHHHHHHTT-EEEEPPSSHHHHHHHHHTT--EEEEEE-SBTTB--EEEEEEEEEETTTTEEEEEETTEEEEEEEHHHHHHHHHTTTT-EEEEE-TTS--TT--HHHHHHHHHHHHHTT-HHHHHHHHHHHHHH-TT-HHHHHHHHHHHHTTT-HHHHHHHHHHHHHHS--HHHHHHHHHHHHHTT-HHHHHHHHHHHHTSTTGGGGHHHHHHHHHHHHHHHHH------------------

Radius of gyration: 24.18 Å; chains: 1; bounding box: 54×40×77 Å